Protein AF-A0AAD8Y534-F1 (afdb_monomer_lite)

Radius of gyration: 19.28 Å; chains: 1; bounding box: 44×44×59 Å

Secondary structure (DSSP, 8-state):
------GGG--HHHHHHHHHHHHHHH--SEEEEEPPPP-TT--SHHHHHHHHHHHHHHHHHHHHGGGS--SS--EEEEE-HHHHHHHHHHHHHHHHT------SS--TTHHHHTGGGTSS-B---S-SSPPBHHHHB--TTGGGS-TT--PBPSSSSSSS---HHHHHHHHHHHHHHHHHHHHT-----S--HHHHHHHHHHHHHHHHHHHSSSSPPPGGGS-TT---------

Structure (mmCIF, N/CA/C/O backbone):
data_AF-A0AAD8Y534-F1
#
_entry.id   AF-A0AAD8Y534-F1
#
loop_
_atom_site.group_PDB
_atom_site.id
_atom_site.type_symbol
_atom_site.label_atom_id
_atom_site.label_alt_id
_atom_site.label_comp_id
_atom_site.label_asym_id
_atom_site.label_entity_id
_atom_site.label_seq_id
_atom_site.pdbx_PDB_ins_code
_atom_site.Cartn_x
_atom_site.Cartn_y
_atom_site.Cartn_z
_atom_site.occupancy
_atom_site.B_iso_or_equiv
_atom_site.auth_seq_id
_atom_site.auth_comp_id
_atom_site.auth_asym_id
_atom_site.auth_atom_id
_atom_site.pdbx_PDB_model_num
ATOM 1 N N . MET A 1 1 ? -11.034 11.067 -18.052 1.00 27.94 1 MET A N 1
ATOM 2 C CA . MET A 1 1 ? -11.067 11.690 -16.714 1.00 27.94 1 MET A CA 1
ATOM 3 C C . MET A 1 1 ? -11.500 10.581 -15.762 1.00 27.94 1 MET A C 1
ATOM 5 O O . MET A 1 1 ? -12.684 10.305 -15.675 1.00 27.94 1 MET A O 1
ATOM 9 N N . HIS A 1 2 ? -10.547 9.818 -15.219 1.00 35.22 2 HIS A N 1
ATOM 10 C CA . HIS A 1 2 ? -10.825 8.744 -14.256 1.00 35.22 2 HIS A CA 1
ATOM 11 C C . HIS A 1 2 ? -10.453 9.257 -12.866 1.00 35.22 2 HIS A C 1
ATOM 13 O O . HIS A 1 2 ? -9.434 9.932 -12.730 1.00 35.22 2 HIS A O 1
ATOM 19 N N . GLY A 1 3 ? -11.329 9.016 -11.889 1.00 47.19 3 GLY A N 1
ATOM 20 C CA . GLY A 1 3 ? -11.317 9.645 -10.571 1.00 47.19 3 GLY A CA 1
ATOM 21 C C . GLY A 1 3 ? -10.160 9.199 -9.690 1.00 47.19 3 GLY A C 1
ATOM 22 O O . GLY A 1 3 ? -10.296 8.255 -8.925 1.00 47.19 3 GLY A O 1
ATOM 23 N N . TRP A 1 4 ? -9.049 9.920 -9.769 1.00 67.44 4 TRP A N 1
ATOM 24 C CA . TRP A 1 4 ? -7.939 9.787 -8.838 1.00 67.44 4 TRP A CA 1
ATOM 25 C C . TRP A 1 4 ? -7.630 11.174 -8.284 1.00 67.44 4 TRP A C 1
ATOM 27 O O . TRP A 1 4 ? -7.371 12.099 -9.058 1.00 67.44 4 TRP A O 1
ATOM 37 N N . MET A 1 5 ? -7.708 11.323 -6.958 1.00 76.56 5 MET A N 1
ATOM 38 C CA . MET A 1 5 ? -7.173 12.503 -6.277 1.00 76.56 5 MET A CA 1
ATOM 39 C C . MET A 1 5 ? -5.682 12.593 -6.582 1.00 76.56 5 MET A C 1
ATOM 41 O O . MET A 1 5 ? -4.974 11.581 -6.583 1.00 76.56 5 MET A O 1
ATOM 45 N N . LYS A 1 6 ? -5.195 13.798 -6.853 1.00 84.50 6 LYS A N 1
ATOM 46 C CA . LYS A 1 6 ? -3.758 14.034 -6.960 1.00 84.50 6 LYS A CA 1
ATOM 47 C C . LYS A 1 6 ? -3.126 13.833 -5.587 1.00 84.50 6 LYS A C 1
ATOM 49 O O . LYS A 1 6 ? -3.753 14.096 -4.566 1.00 84.50 6 LYS A O 1
ATOM 54 N N . SER A 1 7 ? -1.863 13.423 -5.549 1.00 82.69 7 SER A N 1
ATOM 55 C CA . SER A 1 7 ? -1.143 13.219 -4.285 1.00 82.69 7 SER A CA 1
ATOM 56 C C . SER A 1 7 ? -1.135 14.473 -3.402 1.00 82.69 7 SER A C 1
ATOM 58 O O . SER A 1 7 ? -1.285 14.371 -2.194 1.00 82.69 7 SER A O 1
ATOM 60 N N . ASN A 1 8 ? -1.061 15.667 -3.998 1.00 83.69 8 ASN A N 1
ATOM 61 C CA . ASN A 1 8 ? -1.137 16.939 -3.272 1.00 83.69 8 ASN A CA 1
ATOM 62 C C . ASN A 1 8 ? -2.548 17.315 -2.776 1.00 83.69 8 ASN A C 1
ATOM 64 O O . ASN A 1 8 ? -2.690 18.295 -2.051 1.00 83.69 8 ASN A O 1
ATOM 68 N N . GLU A 1 9 ? -3.582 16.582 -3.185 1.00 89.06 9 GLU A N 1
ATOM 69 C CA . GLU A 1 9 ? -4.959 16.735 -2.705 1.00 89.06 9 GLU A CA 1
ATOM 70 C C . GLU A 1 9 ? -5.272 15.774 -1.550 1.00 89.06 9 GLU A C 1
ATOM 72 O O . GLU A 1 9 ? -6.343 15.894 -0.956 1.00 89.06 9 GLU A O 1
ATOM 77 N N . ILE A 1 10 ? -4.371 14.835 -1.235 1.00 91.50 10 ILE A N 1
ATOM 78 C CA . ILE A 1 10 ? -4.474 13.923 -0.094 1.00 91.50 10 ILE A CA 1
ATOM 79 C C . ILE A 1 10 ? -3.673 14.542 1.052 1.00 91.50 10 ILE A C 1
ATOM 81 O O . ILE A 1 10 ? -2.447 14.477 1.074 1.00 91.50 10 ILE A O 1
ATOM 85 N N . THR A 1 11 ? -4.371 15.196 1.975 1.00 94.25 11 THR A N 1
ATOM 86 C CA . THR A 1 11 ? -3.776 15.853 3.146 1.00 94.25 11 THR A CA 1
ATOM 87 C C . THR A 1 11 ? -4.234 15.169 4.426 1.00 94.25 11 THR A C 1
ATOM 89 O O . THR A 1 11 ? -5.298 14.546 4.437 1.00 94.25 11 THR A O 1
ATOM 92 N N . HIS A 1 12 ? -3.478 15.347 5.512 1.00 95.56 12 HIS A N 1
ATOM 93 C CA . HIS A 1 12 ? -3.864 14.907 6.854 1.00 95.56 12 HIS A CA 1
ATOM 94 C C . HIS A 1 12 ? -5.326 15.258 7.191 1.00 95.56 12 HIS A C 1
ATOM 96 O O . HIS A 1 12 ? -6.119 14.376 7.510 1.00 95.56 12 HIS A O 1
ATOM 102 N N . ASP A 1 13 ? -5.716 16.526 7.024 1.00 95.69 13 ASP A N 1
ATOM 103 C CA . ASP A 1 13 ? -7.072 16.994 7.342 1.00 95.69 13 ASP A CA 1
ATOM 104 C C . ASP A 1 13 ? -8.155 16.284 6.522 1.00 95.69 13 ASP A C 1
ATOM 106 O O . ASP A 1 13 ? -9.208 15.950 7.054 1.00 95.69 13 ASP A O 1
ATOM 110 N N . ARG A 1 14 ? -7.899 16.001 5.239 1.00 95.31 14 ARG A N 1
ATOM 111 C CA . ARG A 1 14 ? -8.874 15.307 4.382 1.00 95.31 14 ARG A CA 1
ATOM 112 C C . ARG A 1 14 ? -8.962 13.815 4.687 1.00 95.31 14 ARG A C 1
ATOM 114 O O . ARG A 1 14 ? -10.020 13.223 4.501 1.00 95.31 14 ARG A O 1
ATOM 121 N N . LEU A 1 15 ? -7.872 13.202 5.151 1.00 95.81 15 LEU A N 1
ATOM 122 C CA . LEU A 1 15 ? -7.896 11.828 5.657 1.00 95.81 15 LEU A CA 1
ATOM 123 C C . LEU A 1 15 ? -8.725 11.745 6.944 1.00 95.81 15 LEU A C 1
ATOM 125 O O . LEU A 1 15 ? -9.579 10.871 7.060 1.00 95.81 15 LEU A O 1
ATOM 129 N N . VAL A 1 16 ? -8.526 12.687 7.869 1.00 95.94 16 VAL A N 1
ATOM 130 C CA . VAL A 1 16 ? -9.337 12.824 9.087 1.00 95.94 16 VAL A CA 1
ATOM 131 C C . VAL A 1 16 ? -10.813 13.034 8.746 1.00 95.94 16 VAL A C 1
ATOM 133 O O . VAL A 1 16 ? -11.660 12.297 9.245 1.00 95.94 16 VAL A O 1
ATOM 136 N N . GLU A 1 17 ? -11.114 13.982 7.856 1.00 95.06 17 GLU A N 1
ATOM 137 C CA . GLU A 1 17 ? -12.475 14.260 7.385 1.00 95.06 17 GLU A CA 1
ATOM 138 C C . GLU A 1 17 ? -13.121 12.999 6.791 1.00 95.06 17 GLU A C 1
ATOM 140 O O . GLU A 1 17 ? -14.267 12.683 7.099 1.00 95.06 17 GLU A O 1
ATOM 145 N N . ALA A 1 18 ? -12.387 12.219 5.990 1.00 95.00 18 ALA A N 1
ATOM 146 C CA . ALA A 1 18 ? -12.898 10.975 5.416 1.00 95.00 18 ALA A CA 1
ATOM 147 C C . ALA A 1 18 ? -13.236 9.912 6.481 1.00 95.00 18 ALA A C 1
ATOM 149 O O . ALA A 1 18 ? -14.226 9.184 6.335 1.00 95.00 18 ALA A O 1
ATOM 150 N N . VAL A 1 19 ? -12.447 9.820 7.557 1.00 96.00 19 VAL A N 1
ATOM 151 C CA . VAL A 1 19 ? -12.743 8.938 8.699 1.00 96.00 19 VAL A CA 1
ATOM 152 C C . VAL A 1 19 ? -14.021 9.395 9.407 1.00 96.00 19 VAL A C 1
ATOM 154 O O . VAL A 1 19 ? -14.905 8.577 9.655 1.00 96.00 19 VAL A O 1
ATOM 157 N N . GLU A 1 20 ? -14.161 10.692 9.685 1.00 95.25 20 GLU A N 1
ATOM 158 C CA . GLU A 1 20 ? -15.342 11.254 10.358 1.00 95.25 20 GLU A CA 1
ATOM 159 C C . GLU A 1 20 ? -16.610 11.068 9.509 1.00 95.25 20 GLU A C 1
ATOM 161 O O . GLU A 1 20 ? -17.608 10.523 9.990 1.00 95.25 20 GLU A O 1
ATOM 166 N N . LEU A 1 21 ? -16.538 11.382 8.212 1.00 95.44 21 LEU A N 1
ATOM 167 C CA . LEU A 1 21 ? -17.630 11.179 7.256 1.00 95.44 21 LEU A CA 1
ATOM 168 C C . LEU A 1 21 ? -18.059 9.712 7.143 1.00 95.44 21 LEU A C 1
ATOM 170 O O . LEU A 1 21 ? -19.235 9.433 6.911 1.00 95.44 21 LEU A O 1
ATOM 174 N N . SER A 1 22 ? -17.140 8.758 7.321 1.00 95.62 22 SER A N 1
ATOM 175 C CA . SER A 1 22 ? -17.486 7.330 7.319 1.00 95.62 22 SER A CA 1
ATOM 176 C C . SER A 1 22 ? -18.459 6.987 8.451 1.00 95.62 22 SER A C 1
ATOM 178 O O . SER A 1 22 ? -19.378 6.188 8.260 1.00 95.62 22 SER A O 1
ATOM 180 N N . HIS A 1 23 ? -18.316 7.622 9.616 1.00 95.56 23 HIS A N 1
ATOM 181 C CA . HIS A 1 23 ? -19.295 7.495 10.689 1.00 95.56 23 HIS A CA 1
ATOM 182 C C . HIS A 1 23 ? -20.596 8.230 10.362 1.00 95.56 23 HIS A C 1
ATOM 184 O O . HIS A 1 23 ? -21.668 7.644 10.473 1.00 95.56 23 HIS A O 1
ATOM 190 N N . GLU A 1 24 ? -20.518 9.487 9.925 1.00 95.31 24 GLU A N 1
ATOM 191 C CA . GLU A 1 24 ? -21.711 10.303 9.662 1.00 95.31 24 GLU A CA 1
ATOM 192 C C . GLU A 1 24 ? -22.629 9.695 8.595 1.00 95.31 24 GLU A C 1
ATOM 194 O O . GLU A 1 24 ? -23.853 9.738 8.722 1.00 95.31 24 GLU A O 1
ATOM 199 N N . LEU A 1 25 ? -22.043 9.114 7.546 1.00 96.38 25 LEU A N 1
ATOM 200 C CA . LEU A 1 25 ? -22.787 8.583 6.407 1.00 96.38 25 LEU A CA 1
ATOM 201 C C . LEU A 1 25 ? -23.181 7.115 6.576 1.00 96.38 25 LEU A C 1
ATOM 203 O O . LEU A 1 25 ? -24.247 6.717 6.105 1.00 96.38 25 LEU A O 1
ATOM 207 N N . LEU A 1 26 ? -22.321 6.299 7.195 1.00 96.44 26 LEU A N 1
ATOM 208 C CA . LEU A 1 26 ? -22.484 4.839 7.235 1.00 96.44 26 LEU A CA 1
ATOM 209 C C . LEU A 1 26 ? -22.655 4.282 8.653 1.00 96.44 26 LEU A C 1
ATOM 211 O O . LEU A 1 26 ? -22.891 3.086 8.808 1.00 96.44 26 LEU A O 1
ATOM 215 N N . GLY A 1 27 ? -22.520 5.114 9.687 1.00 95.25 27 GLY A N 1
ATOM 216 C CA . GLY A 1 27 ? -22.504 4.672 11.080 1.00 95.25 27 GLY A CA 1
ATOM 217 C C . GLY A 1 27 ? -21.267 3.845 11.437 1.00 95.25 27 GLY A C 1
ATOM 218 O O . GLY A 1 27 ? -21.306 3.084 12.400 1.00 95.25 27 GLY A O 1
ATOM 219 N N . ALA A 1 28 ? -20.180 3.944 10.661 1.00 95.19 28 ALA A N 1
ATOM 220 C CA . ALA A 1 28 ? -18.965 3.179 10.916 1.00 95.19 28 ALA A CA 1
ATOM 221 C C . ALA A 1 28 ? -18.371 3.535 12.290 1.00 95.19 28 ALA A C 1
ATOM 223 O O . ALA A 1 28 ? -18.119 4.699 12.593 1.00 95.19 28 ALA A O 1
ATOM 224 N N . GLU A 1 29 ? -18.129 2.526 13.127 1.00 94.69 29 GLU A N 1
ATOM 225 C CA . GLU A 1 29 ? -17.428 2.692 14.410 1.00 94.69 29 GLU A CA 1
ATOM 226 C C . GLU A 1 29 ? -15.956 2.263 14.330 1.00 94.69 29 GLU A C 1
ATOM 228 O O . GLU A 1 29 ? -15.166 2.564 15.220 1.00 94.69 29 GLU A O 1
ATOM 233 N N . THR A 1 30 ? -15.577 1.540 13.278 1.00 95.50 30 THR A N 1
ATOM 234 C CA . THR A 1 30 ? -14.207 1.096 13.011 1.00 95.50 30 THR A CA 1
ATOM 235 C C . THR A 1 30 ? -13.881 1.375 11.556 1.00 95.50 30 THR A C 1
ATOM 237 O O . THR A 1 30 ? -14.659 1.023 10.669 1.00 95.50 30 THR A O 1
ATOM 240 N N . VAL A 1 31 ? -12.741 2.014 11.318 1.00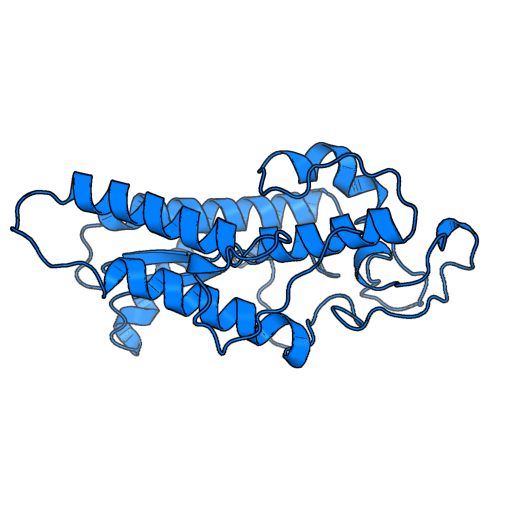 97.06 31 VAL A N 1
ATOM 241 C CA . VAL A 1 31 ? -12.253 2.355 9.981 1.00 97.06 31 VAL A CA 1
ATOM 242 C C . VAL A 1 31 ? -10.867 1.754 9.798 1.00 97.06 31 VAL A C 1
ATOM 244 O O . VAL A 1 31 ? -10.016 1.858 10.676 1.00 97.06 31 VAL A O 1
ATOM 247 N N . VAL A 1 32 ? -10.636 1.125 8.648 1.00 97.62 32 VAL A N 1
ATOM 248 C CA . VAL A 1 32 ? -9.312 0.642 8.247 1.00 97.62 32 VAL A CA 1
ATOM 249 C C . VAL A 1 32 ? -8.800 1.555 7.141 1.00 97.62 32 VAL A C 1
ATOM 251 O O . VAL A 1 32 ? -9.397 1.630 6.068 1.00 97.62 32 VAL A O 1
ATOM 254 N N . LEU A 1 33 ? -7.708 2.262 7.408 1.00 97.12 33 LEU A N 1
ATOM 255 C CA . LEU A 1 33 ? -6.993 3.056 6.419 1.00 97.12 33 LEU A CA 1
ATOM 256 C C . LEU A 1 33 ? -5.925 2.192 5.753 1.00 97.12 33 LEU A C 1
ATOM 258 O O . LEU A 1 33 ? -5.181 1.470 6.411 1.00 97.12 33 LEU A O 1
ATOM 262 N N . MET A 1 34 ? -5.841 2.269 4.431 1.00 95.06 34 MET A N 1
ATOM 263 C CA . MET A 1 34 ? -4.900 1.485 3.639 1.00 95.06 34 MET A CA 1
ATOM 264 C C . MET A 1 34 ? -3.759 2.375 3.153 1.00 95.06 34 MET A C 1
ATOM 266 O O . MET A 1 34 ? -4.015 3.420 2.551 1.00 95.06 34 MET A O 1
ATOM 270 N N . THR A 1 35 ? -2.509 1.959 3.374 1.00 93.94 35 THR A N 1
ATOM 271 C CA . THR A 1 35 ? -1.349 2.705 2.867 1.00 93.94 35 THR A CA 1
ATOM 272 C C . THR A 1 35 ? -1.251 2.629 1.341 1.00 93.94 35 THR A C 1
ATOM 274 O O . THR A 1 35 ? -1.660 1.657 0.700 1.00 93.94 35 THR A O 1
ATOM 277 N N . ILE A 1 36 ? -0.721 3.690 0.738 1.00 90.94 36 ILE A N 1
ATOM 278 C CA . ILE A 1 36 ? -0.588 3.855 -0.708 1.00 90.94 36 ILE A CA 1
ATOM 279 C C . ILE A 1 36 ? 0.691 3.147 -1.185 1.00 90.94 36 ILE A C 1
ATOM 281 O O . ILE A 1 36 ? 1.774 3.433 -0.663 1.00 90.94 36 ILE A O 1
ATOM 285 N N . PRO A 1 37 ? 0.606 2.249 -2.184 1.00 87.69 37 PRO A N 1
ATOM 286 C CA . PRO A 1 37 ? 1.770 1.578 -2.749 1.00 87.69 37 PRO A CA 1
ATOM 287 C C . PRO A 1 37 ? 2.495 2.420 -3.796 1.00 87.69 37 PRO A C 1
ATOM 289 O O . PRO A 1 37 ? 1.952 3.379 -4.354 1.00 87.69 37 PRO A O 1
ATOM 292 N N . PHE A 1 38 ? 3.708 1.989 -4.145 1.00 88.06 38 PHE A N 1
ATOM 293 C CA . PHE A 1 38 ? 4.362 2.463 -5.356 1.00 88.06 38 PHE A CA 1
ATOM 294 C C . PHE A 1 38 ? 3.529 2.117 -6.601 1.00 88.06 38 PHE A C 1
ATOM 296 O O . PHE A 1 38 ? 2.956 1.033 -6.718 1.00 88.06 38 PHE A O 1
ATOM 303 N N . SER A 1 39 ? 3.481 3.038 -7.563 1.00 89.25 39 SER A N 1
ATOM 304 C CA . SER A 1 39 ? 2.772 2.846 -8.831 1.00 89.25 39 SER A CA 1
ATOM 305 C C . SER A 1 39 ? 3.460 3.585 -9.979 1.00 89.25 39 SER A C 1
ATOM 307 O O . SER A 1 39 ? 4.442 4.311 -9.801 1.00 89.25 39 SER A O 1
ATOM 309 N N . ASN A 1 40 ? 2.904 3.459 -11.183 1.00 88.56 40 ASN A N 1
ATOM 310 C CA . ASN A 1 40 ? 3.355 4.214 -12.357 1.00 88.56 40 ASN A CA 1
ATOM 311 C C . ASN A 1 40 ? 3.242 5.737 -12.217 1.00 88.56 40 ASN A C 1
ATOM 313 O O . ASN A 1 40 ? 3.832 6.451 -13.025 1.00 88.56 40 ASN A O 1
ATOM 317 N N . ASN A 1 41 ? 2.490 6.227 -11.230 1.00 86.75 41 ASN A N 1
ATOM 318 C CA . ASN A 1 41 ? 2.328 7.657 -10.983 1.00 86.75 41 ASN A CA 1
ATOM 319 C C . ASN A 1 41 ? 3.487 8.250 -10.162 1.00 86.75 41 ASN A C 1
ATOM 321 O O . ASN A 1 41 ? 3.585 9.467 -10.069 1.00 86.75 41 ASN A O 1
ATOM 325 N N . VAL A 1 42 ? 4.355 7.411 -9.582 1.00 88.56 42 VAL A N 1
ATOM 326 C CA . VAL A 1 42 ? 5.516 7.829 -8.781 1.00 88.56 42 VAL A CA 1
ATOM 327 C C . VAL A 1 42 ? 6.747 7.915 -9.683 1.00 88.56 42 VAL A C 1
ATOM 329 O O . VAL A 1 42 ? 7.487 6.947 -9.835 1.00 88.56 42 VAL A O 1
ATOM 332 N N . LEU A 1 43 ? 6.947 9.033 -10.374 1.00 88.06 43 LEU A N 1
ATOM 333 C CA . LEU A 1 43 ? 7.958 9.143 -11.429 1.00 88.06 43 LEU A CA 1
ATOM 334 C C . LEU A 1 43 ? 9.352 9.462 -10.893 1.00 88.06 43 LEU A C 1
ATOM 336 O O . LEU A 1 43 ? 10.337 9.082 -11.530 1.00 88.06 43 LEU A O 1
ATOM 340 N N . THR A 1 44 ? 9.430 10.137 -9.749 1.00 87.88 44 THR A N 1
ATOM 341 C CA . THR A 1 44 ? 10.692 10.556 -9.135 1.00 87.88 44 THR A CA 1
ATOM 342 C C . THR A 1 44 ? 10.761 10.213 -7.648 1.00 87.88 44 THR A C 1
ATOM 344 O O . THR A 1 44 ? 9.778 9.798 -7.031 1.00 87.88 44 THR A O 1
ATOM 347 N N . VAL A 1 45 ? 11.943 10.415 -7.058 1.00 86.12 45 VAL A N 1
ATOM 348 C CA . VAL A 1 45 ? 12.154 10.295 -5.608 1.00 86.12 45 VAL A CA 1
ATOM 349 C C . VAL A 1 45 ? 11.273 11.287 -4.848 1.00 86.12 45 VAL A C 1
ATOM 351 O O . VAL A 1 45 ? 10.725 10.954 -3.803 1.00 86.12 45 VAL A O 1
ATOM 354 N N . GLU A 1 46 ? 11.069 12.487 -5.387 1.00 87.88 46 GLU A N 1
ATOM 355 C CA . GLU A 1 46 ? 10.192 13.496 -4.794 1.00 87.88 46 GLU A CA 1
ATOM 356 C C . GLU A 1 46 ? 8.732 13.035 -4.756 1.00 87.88 46 GLU A C 1
ATOM 358 O O . GLU A 1 46 ? 8.065 13.242 -3.741 1.00 87.88 46 GLU A O 1
ATOM 363 N N . ASP A 1 47 ? 8.249 12.367 -5.810 1.00 88.38 47 ASP A N 1
ATOM 364 C CA . ASP A 1 47 ? 6.908 11.773 -5.812 1.00 88.38 47 ASP A CA 1
ATOM 365 C C . ASP A 1 47 ? 6.783 10.699 -4.724 1.00 88.38 47 ASP A C 1
ATOM 367 O O . ASP A 1 47 ? 5.778 10.643 -4.012 1.00 88.38 47 ASP A O 1
ATOM 371 N N . MET A 1 48 ? 7.822 9.874 -4.552 1.00 86.81 48 MET A N 1
ATOM 372 C CA . MET A 1 48 ? 7.844 8.837 -3.519 1.00 86.81 48 MET A CA 1
ATOM 373 C C . MET A 1 48 ? 7.869 9.442 -2.115 1.00 86.81 48 MET A C 1
ATOM 375 O O . MET A 1 48 ? 7.146 8.981 -1.237 1.00 86.81 48 MET A O 1
ATOM 379 N N . ASN A 1 49 ? 8.599 10.539 -1.914 1.00 87.69 49 ASN A N 1
ATOM 380 C CA . ASN A 1 49 ? 8.569 11.290 -0.659 1.00 87.69 49 ASN A CA 1
ATOM 381 C C . ASN A 1 49 ? 7.163 11.824 -0.348 1.00 87.69 49 ASN A C 1
ATOM 383 O O . ASN A 1 49 ? 6.774 11.897 0.816 1.00 87.69 49 ASN A O 1
ATOM 387 N N . VAL A 1 50 ? 6.372 12.188 -1.366 1.00 90.62 50 VAL A N 1
ATOM 388 C CA . VAL A 1 50 ? 4.964 12.561 -1.156 1.00 90.62 50 VAL A CA 1
ATOM 389 C C . VAL A 1 50 ? 4.151 11.360 -0.677 1.00 90.62 50 VAL A C 1
ATOM 391 O O . VAL A 1 50 ? 3.436 11.488 0.313 1.00 90.62 50 VAL A O 1
ATOM 394 N N . VAL A 1 51 ? 4.292 10.200 -1.323 1.00 90.00 51 VAL A N 1
ATOM 395 C CA . VAL A 1 51 ? 3.609 8.959 -0.916 1.00 90.00 51 VAL A CA 1
ATOM 396 C C . VAL A 1 51 ? 3.992 8.551 0.509 1.00 90.00 51 VAL A C 1
ATOM 398 O O . VAL A 1 51 ? 3.114 8.250 1.313 1.00 90.00 51 VAL A O 1
ATOM 401 N N . ASN A 1 52 ? 5.279 8.614 0.854 1.00 88.94 52 ASN A N 1
ATOM 402 C CA . ASN A 1 52 ? 5.773 8.290 2.191 1.00 88.94 52 ASN A CA 1
ATOM 403 C C . ASN A 1 52 ? 5.178 9.209 3.262 1.00 88.94 52 ASN A C 1
ATOM 405 O O . ASN A 1 52 ? 4.777 8.722 4.315 1.00 88.94 52 ASN A O 1
ATOM 409 N N . ARG A 1 53 ? 5.050 10.513 2.982 1.00 92.19 53 ARG A N 1
ATOM 410 C CA . ARG A 1 53 ? 4.376 11.450 3.897 1.00 92.19 53 ARG A CA 1
ATOM 411 C C . ARG A 1 53 ? 2.899 11.122 4.083 1.00 92.19 53 ARG A C 1
ATOM 413 O O . ARG A 1 53 ? 2.441 11.116 5.213 1.00 92.19 53 ARG A O 1
ATOM 420 N N . ILE A 1 54 ? 2.177 10.794 3.010 1.00 94.25 54 ILE A N 1
ATOM 421 C CA . ILE A 1 54 ? 0.764 10.391 3.118 1.00 94.25 54 ILE A CA 1
ATOM 422 C C . ILE A 1 54 ? 0.630 9.113 3.960 1.00 94.25 54 ILE A C 1
ATOM 424 O O . ILE A 1 54 ? -0.256 9.012 4.802 1.00 94.25 54 ILE A O 1
ATOM 428 N N . ASN A 1 55 ? 1.518 8.137 3.763 1.00 94.06 55 ASN A N 1
ATOM 429 C CA . ASN A 1 55 ? 1.517 6.907 4.555 1.00 94.06 55 ASN A CA 1
ATOM 430 C C . ASN A 1 55 ? 1.873 7.158 6.027 1.00 94.06 55 ASN A C 1
ATOM 432 O O . ASN A 1 55 ? 1.303 6.506 6.898 1.00 94.06 55 ASN A O 1
ATOM 436 N N . ALA A 1 56 ? 2.770 8.107 6.312 1.00 93.94 56 ALA A N 1
ATOM 437 C CA . ALA A 1 56 ? 3.040 8.559 7.674 1.00 93.94 56 ALA A CA 1
ATOM 438 C C . ALA A 1 56 ? 1.800 9.220 8.295 1.00 93.94 56 ALA A C 1
ATOM 440 O O . ALA A 1 56 ? 1.394 8.811 9.375 1.00 93.94 56 ALA A O 1
ATOM 441 N N . ASP A 1 57 ? 1.122 10.120 7.574 1.00 96.31 57 ASP A N 1
ATOM 442 C CA . ASP A 1 57 ? -0.131 10.734 8.036 1.00 96.31 57 ASP A CA 1
ATOM 443 C C . ASP A 1 57 ? -1.199 9.676 8.359 1.00 96.31 57 ASP A C 1
ATOM 445 O O . ASP A 1 57 ? -1.870 9.769 9.382 1.00 96.31 57 ASP A O 1
ATOM 449 N N . ILE A 1 58 ? -1.345 8.638 7.526 1.00 96.88 58 ILE A N 1
ATOM 450 C CA . ILE A 1 58 ? -2.268 7.518 7.783 1.00 96.88 58 ILE A CA 1
ATOM 451 C C . ILE A 1 58 ? -1.949 6.827 9.118 1.00 96.88 58 ILE A C 1
ATOM 453 O O . ILE A 1 58 ? -2.861 6.560 9.906 1.00 96.88 58 ILE A O 1
ATOM 457 N N . ARG A 1 59 ? -0.667 6.545 9.379 1.00 96.06 59 ARG A N 1
ATOM 458 C CA . ARG A 1 59 ? -0.217 5.905 10.626 1.00 96.06 59 ARG A CA 1
ATOM 459 C C . ARG A 1 59 ? -0.423 6.816 11.827 1.00 96.06 59 ARG A C 1
ATOM 461 O O . ARG A 1 59 ? -0.960 6.359 12.833 1.00 96.06 59 ARG A O 1
ATOM 468 N N . ASP A 1 60 ? -0.072 8.089 11.700 1.00 96.12 60 ASP A N 1
ATOM 469 C CA . ASP A 1 60 ? -0.220 9.089 12.755 1.00 96.12 60 ASP A CA 1
ATOM 470 C C . ASP A 1 60 ? -1.695 9.282 13.131 1.00 96.12 60 ASP A C 1
ATOM 472 O O . ASP A 1 60 ? -2.036 9.317 14.315 1.00 96.12 60 ASP A O 1
ATOM 476 N N . ILE A 1 61 ? -2.593 9.333 12.139 1.00 96.06 61 ILE A N 1
ATOM 477 C CA . ILE A 1 61 ? -4.045 9.399 12.360 1.00 96.06 61 ILE A CA 1
ATOM 478 C C . ILE A 1 61 ? -4.517 8.177 13.144 1.00 96.06 61 ILE A C 1
ATOM 480 O O . ILE A 1 61 ? -5.236 8.336 14.128 1.00 96.06 61 ILE A O 1
ATOM 484 N N . ALA A 1 62 ? -4.117 6.970 12.736 1.00 95.19 62 ALA A N 1
ATOM 485 C CA . ALA A 1 62 ? -4.521 5.746 13.417 1.00 95.19 62 ALA A CA 1
ATOM 486 C C . ALA A 1 62 ? -4.010 5.701 14.865 1.00 95.19 62 ALA A C 1
ATOM 488 O O . ALA A 1 62 ? -4.793 5.461 15.786 1.00 95.19 62 ALA A O 1
ATOM 489 N N . GLN A 1 63 ? -2.722 5.986 15.079 1.00 92.62 63 GLN A N 1
ATOM 490 C CA . GLN A 1 63 ? -2.098 6.004 16.404 1.00 92.62 63 GLN A CA 1
ATOM 491 C C . GLN A 1 63 ? -2.748 7.046 17.320 1.00 92.62 63 GLN A C 1
ATOM 493 O O . GLN A 1 63 ? -3.094 6.736 18.453 1.00 92.62 63 GLN A O 1
ATOM 498 N N . GLY A 1 64 ? -2.981 8.262 16.828 1.00 92.44 64 GLY A N 1
ATOM 499 C CA . GLY A 1 64 ? -3.542 9.353 17.624 1.00 92.44 64 GLY A CA 1
ATOM 500 C C . GLY A 1 64 ? -5.064 9.332 17.781 1.00 92.44 64 GLY A C 1
ATOM 501 O O . GLY A 1 64 ? -5.594 10.148 18.537 1.00 92.44 64 GLY A O 1
ATOM 502 N N . TRP A 1 65 ? -5.792 8.449 17.082 1.00 93.12 65 TRP A N 1
ATOM 503 C CA . TRP A 1 65 ? -7.256 8.548 16.996 1.00 93.12 65 TRP A CA 1
ATOM 504 C C . TRP A 1 65 ? -7.954 8.462 18.356 1.00 93.12 65 TRP A C 1
ATOM 506 O O . TRP A 1 65 ? -8.882 9.220 18.625 1.00 93.12 65 TRP A O 1
ATOM 516 N N .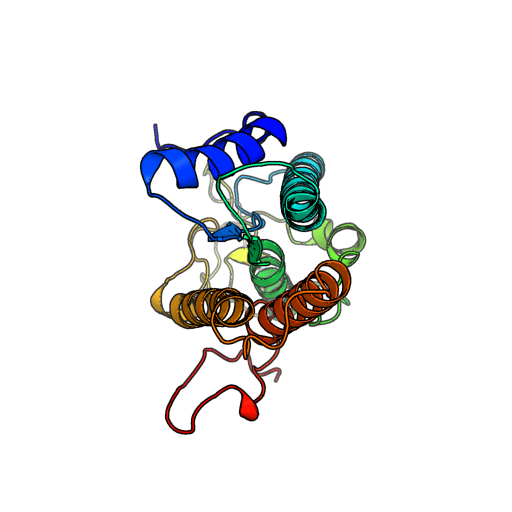 HIS A 1 66 ? -7.475 7.583 19.237 1.00 88.31 66 HIS A N 1
ATOM 517 C CA . HIS A 1 66 ? -8.046 7.355 20.568 1.00 88.31 66 HIS A CA 1
ATOM 518 C C . HIS A 1 66 ? -7.966 8.592 21.488 1.00 88.31 66 HIS A C 1
ATOM 520 O O . HIS A 1 66 ? -8.739 8.703 22.437 1.00 88.31 66 HIS A O 1
ATOM 526 N N . LEU A 1 67 ? -7.053 9.533 21.210 1.00 87.69 67 LEU A N 1
ATOM 527 C CA . LEU A 1 67 ? -6.916 10.790 21.956 1.00 87.69 67 LEU A CA 1
ATOM 528 C C . LEU A 1 67 ? -7.979 11.820 21.564 1.00 87.69 67 LEU A C 1
ATOM 530 O O . LEU A 1 67 ? -8.144 12.837 22.244 1.00 87.69 67 LEU A O 1
ATOM 534 N N . ARG A 1 68 ? -8.686 11.601 20.451 1.00 86.19 68 ARG A N 1
ATOM 535 C CA . ARG A 1 68 ? -9.713 12.521 19.967 1.00 86.19 68 ARG A CA 1
ATOM 536 C C . ARG A 1 68 ? -10.993 12.309 20.764 1.00 86.19 68 ARG A C 1
ATOM 538 O O . ARG A 1 68 ? -11.540 11.213 20.822 1.00 86.19 68 ARG A O 1
ATOM 545 N N . ASN A 1 69 ? -11.535 13.392 21.312 1.00 74.81 69 ASN A N 1
ATOM 546 C CA . ASN A 1 69 ? -12.844 13.383 21.961 1.00 74.81 69 ASN A CA 1
ATOM 547 C C . ASN A 1 69 ? -13.968 13.448 20.907 1.00 74.81 69 ASN A C 1
ATOM 549 O O . ASN A 1 69 ? -14.654 14.463 20.788 1.00 74.81 69 ASN A O 1
ATOM 553 N N . SER A 1 70 ? -14.094 12.402 20.085 1.00 73.12 70 SER A N 1
ATOM 554 C CA . SER A 1 70 ? -15.122 12.300 19.043 1.00 73.12 70 SER A CA 1
ATOM 555 C C . SER A 1 70 ? -16.185 11.266 19.421 1.00 73.12 70 SER A C 1
ATOM 557 O O . SER A 1 70 ? -15.866 10.192 19.924 1.00 73.12 70 SER A O 1
ATOM 559 N N . THR A 1 71 ? -17.462 11.575 19.183 1.00 69.19 71 THR A N 1
ATOM 560 C CA . THR A 1 71 ? -18.597 10.672 19.468 1.00 69.19 71 THR A CA 1
ATOM 561 C C . THR A 1 71 ? -18.854 9.649 18.353 1.00 69.19 71 THR A C 1
ATOM 563 O O . THR A 1 71 ? -19.915 9.031 18.340 1.00 69.19 71 THR A O 1
ATOM 566 N N . GLY A 1 72 ? -17.922 9.508 17.403 1.00 88.06 72 GLY A N 1
ATOM 567 C CA . GLY A 1 72 ? -18.095 8.751 16.163 1.00 88.06 72 GLY A CA 1
ATOM 568 C C . GLY A 1 72 ? -17.233 7.493 16.081 1.00 88.06 72 GLY A C 1
ATOM 569 O O . GLY A 1 72 ? -17.395 6.561 16.869 1.00 88.06 72 GLY A O 1
ATOM 570 N N . VAL A 1 73 ? -16.326 7.454 15.099 1.00 94.25 73 VAL A N 1
ATOM 571 C CA . VAL A 1 73 ? -15.373 6.348 14.911 1.00 94.25 73 VAL A CA 1
ATOM 572 C C . VAL A 1 73 ? -14.584 6.108 16.200 1.00 94.25 73 VAL A C 1
ATOM 574 O O . VAL A 1 73 ? -13.921 7.012 16.703 1.00 94.25 73 VAL A O 1
ATOM 577 N N . LYS A 1 74 ? -14.627 4.874 16.708 1.00 91.88 74 LYS A N 1
ATOM 578 C CA . LYS A 1 74 ? -13.935 4.446 17.931 1.00 91.88 74 LYS A CA 1
ATOM 579 C C . LYS A 1 74 ? -12.520 3.963 17.641 1.00 91.88 74 LYS A C 1
ATOM 581 O O . LYS A 1 74 ? -11.607 4.234 18.413 1.00 91.88 74 LYS A O 1
ATOM 586 N N . TYR A 1 75 ? -12.342 3.261 16.523 1.00 93.88 75 TYR A N 1
ATOM 587 C CA . TYR A 1 75 ? -11.072 2.640 16.161 1.00 93.88 75 TYR A CA 1
ATOM 588 C C . TYR A 1 75 ? -10.682 2.994 14.732 1.00 93.88 75 TYR A C 1
ATOM 590 O O . TYR A 1 75 ? -11.477 2.840 13.804 1.00 93.88 75 TYR A O 1
ATOM 598 N N . VAL A 1 76 ? -9.432 3.416 14.563 1.00 96.44 76 VAL A N 1
ATOM 599 C CA . VAL A 1 76 ? -8.794 3.550 13.254 1.00 96.44 76 VAL A CA 1
ATOM 600 C C . VAL A 1 76 ? -7.594 2.617 13.218 1.00 96.44 76 VAL A C 1
ATOM 602 O O . VAL A 1 76 ? -6.711 2.691 14.080 1.00 96.44 76 VAL A O 1
ATOM 605 N N . LEU A 1 77 ? -7.599 1.720 12.239 1.00 97.38 77 LEU A N 1
ATOM 606 C CA . LEU A 1 77 ? -6.554 0.730 12.014 1.00 97.38 77 LEU A CA 1
ATOM 607 C C . LEU A 1 77 ? -5.836 0.989 10.692 1.00 97.38 77 LEU A C 1
ATOM 609 O O . LEU A 1 77 ? -6.400 1.616 9.795 1.00 97.38 77 LEU A O 1
ATOM 613 N N . VAL A 1 78 ? -4.620 0.467 10.558 1.00 97.31 78 VAL A N 1
ATOM 614 C CA . VAL A 1 78 ? -3.815 0.564 9.337 1.00 97.31 78 VAL A CA 1
ATOM 615 C C . VAL A 1 78 ? -3.634 -0.805 8.698 1.00 97.31 78 VAL A C 1
ATOM 617 O O . VAL A 1 78 ? -3.193 -1.762 9.333 1.00 97.31 78 VAL A O 1
ATOM 620 N N . GLN A 1 79 ? -3.923 -0.875 7.403 1.00 96.06 79 GLN A N 1
ATOM 621 C CA . GLN A 1 79 ? -3.527 -1.973 6.535 1.00 96.06 79 GLN A CA 1
ATOM 622 C C . GLN A 1 79 ? -2.303 -1.555 5.709 1.00 96.06 79 GLN A C 1
ATOM 624 O O . GLN A 1 79 ? -2.394 -0.673 4.849 1.00 96.06 79 GLN A O 1
ATOM 629 N N . GLU A 1 80 ? -1.166 -2.215 5.935 1.00 93.44 80 GLU A N 1
ATOM 630 C CA . GLU A 1 80 ? 0.148 -1.915 5.339 1.00 93.44 80 GLU A CA 1
ATOM 631 C C . GLU A 1 80 ? 0.299 -2.427 3.896 1.00 93.44 80 GLU A C 1
ATOM 633 O O . GLU A 1 80 ? 1.284 -3.048 3.492 1.00 93.44 80 GLU A O 1
ATOM 638 N N . TYR A 1 81 ? -0.705 -2.139 3.077 1.00 91.25 81 TYR A N 1
ATOM 639 C CA . TYR A 1 81 ? -0.773 -2.547 1.681 1.00 91.25 81 TYR A CA 1
ATOM 640 C C . TYR A 1 81 ? 0.371 -1.983 0.828 1.00 91.25 81 TYR A C 1
ATOM 642 O O . TYR A 1 81 ? 0.894 -2.669 -0.054 1.00 91.25 81 TYR A O 1
ATOM 650 N N . GLY A 1 82 ? 0.795 -0.749 1.113 1.00 88.88 82 GLY A N 1
ATOM 651 C CA . GLY A 1 82 ? 1.929 -0.121 0.449 1.00 88.88 82 GLY A CA 1
ATOM 652 C C . GLY A 1 82 ? 3.225 -0.904 0.646 1.00 88.88 82 GLY A C 1
ATOM 653 O O . GLY A 1 82 ? 3.915 -1.210 -0.327 1.00 88.88 82 GLY A O 1
ATOM 654 N N . ALA A 1 83 ? 3.521 -1.288 1.890 1.00 84.62 83 ALA A N 1
ATOM 655 C CA . ALA A 1 83 ? 4.704 -2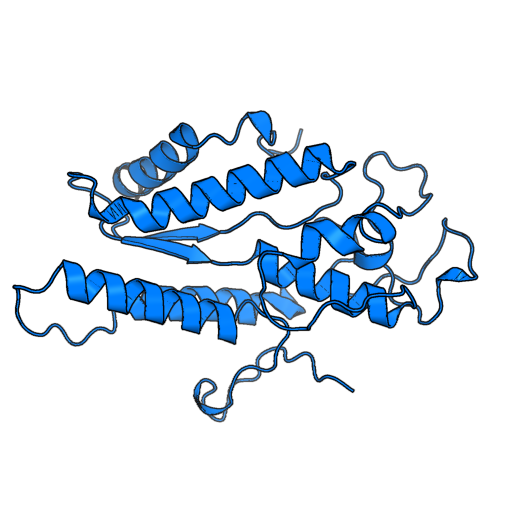.076 2.222 1.00 84.62 83 ALA A CA 1
ATOM 656 C C . ALA A 1 83 ? 4.670 -3.456 1.549 1.00 84.62 83 ALA A C 1
ATOM 658 O O . ALA A 1 83 ? 5.652 -3.863 0.921 1.00 84.62 83 ALA A O 1
ATOM 659 N N . TYR A 1 84 ? 3.515 -4.130 1.594 1.00 86.81 84 TYR A N 1
ATOM 660 C CA . TYR A 1 84 ? 3.329 -5.439 0.972 1.00 86.81 84 TYR A CA 1
ATOM 661 C C . TYR A 1 84 ? 3.683 -5.440 -0.519 1.00 86.81 84 TYR A C 1
ATOM 663 O O . TYR A 1 84 ? 4.483 -6.253 -0.990 1.00 86.81 84 TYR A O 1
ATOM 671 N N . LEU A 1 85 ? 3.102 -4.507 -1.275 1.00 87.31 85 LEU A N 1
ATOM 672 C CA . LEU A 1 85 ? 3.321 -4.431 -2.716 1.00 87.31 85 LEU A CA 1
ATOM 673 C C . LEU A 1 85 ? 4.741 -4.077 -3.077 1.00 87.31 85 LEU A C 1
ATOM 675 O O . LEU A 1 85 ? 5.308 -4.614 -4.028 1.00 87.31 85 LEU A O 1
ATOM 679 N N . ASN A 1 86 ? 5.324 -3.188 -2.298 1.00 84.75 86 ASN A N 1
ATOM 680 C CA . ASN A 1 86 ? 6.695 -2.821 -2.501 1.00 84.75 86 ASN A CA 1
ATOM 681 C C . ASN A 1 86 ? 7.626 -4.025 -2.290 1.00 84.75 86 ASN A C 1
ATOM 683 O O . ASN A 1 86 ? 8.497 -4.256 -3.120 1.00 84.75 86 ASN A O 1
ATOM 687 N N . HIS A 1 87 ? 7.399 -4.875 -1.287 1.00 83.06 87 HIS A N 1
ATOM 688 C CA . HIS A 1 87 ? 8.176 -6.111 -1.151 1.00 83.06 87 HIS A CA 1
ATOM 689 C C . HIS A 1 87 ? 8.025 -7.066 -2.338 1.00 83.06 87 HIS A C 1
ATOM 691 O O . HIS A 1 87 ? 8.995 -7.730 -2.710 1.00 83.06 87 HIS A O 1
ATOM 697 N N . ILE A 1 88 ? 6.840 -7.140 -2.956 1.00 87.12 88 ILE A N 1
ATOM 698 C CA . ILE A 1 88 ? 6.645 -7.915 -4.192 1.00 87.12 88 ILE A CA 1
ATOM 699 C C . ILE A 1 88 ? 7.528 -7.344 -5.306 1.00 87.12 88 ILE A C 1
ATOM 701 O O . ILE A 1 88 ? 8.236 -8.099 -5.973 1.00 87.12 88 ILE A O 1
ATOM 705 N N . ILE A 1 89 ? 7.535 -6.018 -5.479 1.00 88.94 89 ILE A N 1
ATOM 706 C CA . ILE A 1 89 ? 8.368 -5.341 -6.483 1.00 88.94 89 ILE A CA 1
ATOM 707 C C . ILE A 1 89 ? 9.857 -5.597 -6.212 1.00 88.94 89 ILE A C 1
ATOM 709 O O . ILE A 1 89 ? 10.593 -5.918 -7.140 1.00 88.94 89 ILE A O 1
ATOM 713 N N . TRP A 1 90 ? 10.300 -5.517 -4.957 1.00 86.06 90 TRP A N 1
ATOM 714 C CA . TRP A 1 90 ? 11.679 -5.813 -4.542 1.00 86.06 90 TRP A CA 1
ATOM 715 C C . TRP A 1 90 ? 12.076 -7.260 -4.829 1.00 86.06 90 TRP A C 1
ATOM 717 O O . TRP A 1 90 ? 13.125 -7.528 -5.418 1.00 86.06 90 TRP A O 1
ATOM 727 N N . SER A 1 91 ? 11.217 -8.200 -4.438 1.00 85.75 91 SER A N 1
ATOM 728 C CA . SER A 1 91 ? 11.436 -9.629 -4.664 1.00 85.75 91 SER A CA 1
ATOM 729 C C . SER A 1 91 ? 11.546 -9.919 -6.159 1.00 85.75 91 SER A C 1
ATOM 731 O O . SER A 1 91 ? 12.435 -10.654 -6.592 1.00 85.75 91 SER A O 1
ATOM 733 N N . ASN A 1 92 ? 10.703 -9.272 -6.967 1.00 88.69 92 ASN A N 1
ATOM 734 C CA . ASN A 1 92 ? 10.765 -9.390 -8.413 1.00 88.69 92 ASN A CA 1
ATOM 735 C C . ASN A 1 92 ? 12.000 -8.695 -9.011 1.00 88.69 92 ASN A C 1
ATOM 737 O O . ASN A 1 92 ? 12.620 -9.246 -9.915 1.00 88.69 92 ASN A O 1
ATOM 741 N N . ALA A 1 93 ? 12.420 -7.538 -8.490 1.00 89.38 93 ALA A N 1
ATOM 742 C CA . ALA A 1 93 ? 13.651 -6.864 -8.907 1.00 89.38 93 ALA A CA 1
ATOM 743 C C . ALA A 1 93 ? 14.867 -7.788 -8.740 1.00 89.38 93 ALA A C 1
ATOM 745 O O . ALA A 1 93 ? 15.652 -7.972 -9.673 1.00 89.38 93 ALA A O 1
ATOM 746 N N . LYS A 1 94 ? 14.974 -8.443 -7.579 1.00 86.69 94 LYS A N 1
ATOM 747 C CA . LYS A 1 94 ? 15.996 -9.462 -7.325 1.00 86.69 94 LYS A CA 1
ATOM 748 C C . LYS A 1 94 ? 15.879 -10.630 -8.307 1.00 86.69 94 LYS A C 1
ATOM 750 O O . LYS A 1 94 ? 16.882 -11.041 -8.885 1.00 86.69 94 LYS A O 1
ATOM 755 N N . HIS A 1 95 ? 14.663 -11.132 -8.534 1.00 86.62 95 HIS A N 1
ATOM 756 C CA . HIS A 1 95 ? 14.405 -12.235 -9.463 1.00 86.62 95 HIS A CA 1
ATOM 757 C C . HIS A 1 95 ? 14.876 -11.931 -10.896 1.00 86.62 95 HIS A C 1
ATOM 759 O O . HIS A 1 95 ? 15.528 -12.766 -11.522 1.00 86.62 95 HIS A O 1
ATOM 765 N N . ILE A 1 96 ? 14.609 -10.729 -11.412 1.00 88.00 96 ILE A N 1
ATOM 766 C CA . ILE A 1 96 ? 14.968 -10.349 -12.789 1.00 88.00 96 ILE A CA 1
ATOM 767 C C . ILE A 1 96 ? 16.424 -9.875 -12.944 1.00 88.00 96 ILE A C 1
ATOM 769 O O . ILE A 1 96 ? 16.877 -9.645 -14.069 1.00 88.00 96 ILE A O 1
ATOM 773 N N . GLY A 1 97 ? 17.178 -9.800 -11.842 1.00 87.69 97 GLY A N 1
ATOM 774 C CA . GLY A 1 97 ? 18.634 -9.631 -11.840 1.00 87.69 97 GLY A CA 1
ATOM 775 C C . GLY A 1 97 ? 19.155 -8.280 -11.343 1.00 87.69 97 GLY A C 1
ATOM 776 O O . GLY A 1 97 ? 20.341 -8.007 -11.526 1.00 87.69 97 GLY A O 1
ATOM 777 N N . TYR A 1 98 ? 18.323 -7.433 -10.727 1.00 87.94 98 TYR A N 1
ATOM 778 C CA . TYR A 1 98 ? 18.822 -6.238 -10.036 1.00 87.94 98 TYR A CA 1
ATOM 779 C C . TYR A 1 98 ? 19.619 -6.629 -8.784 1.00 87.94 98 TYR A C 1
ATOM 781 O O . TYR A 1 98 ? 19.322 -7.619 -8.113 1.00 87.94 98 TYR A O 1
ATOM 789 N N . ASN A 1 99 ? 20.631 -5.825 -8.453 1.00 85.75 99 ASN A N 1
ATOM 790 C CA . ASN A 1 99 ? 21.428 -6.005 -7.244 1.00 85.75 99 ASN A CA 1
ATOM 791 C C . ASN A 1 99 ? 20.683 -5.426 -6.031 1.00 85.75 99 ASN A C 1
ATOM 793 O O . ASN A 1 99 ? 20.868 -4.260 -5.695 1.00 85.75 99 ASN A O 1
ATOM 797 N N . VAL A 1 100 ? 19.817 -6.241 -5.431 1.00 83.31 100 VAL A N 1
ATOM 798 C CA . VAL A 1 100 ? 18.989 -5.886 -4.271 1.00 83.31 100 VAL A CA 1
ATOM 799 C C . VAL A 1 100 ? 19.451 -6.710 -3.070 1.00 83.31 100 VAL A C 1
ATOM 801 O O . VAL A 1 100 ? 19.413 -7.945 -3.114 1.00 83.31 100 VAL A O 1
ATOM 804 N N . SER A 1 101 ? 19.902 -6.034 -2.013 1.00 73.75 101 SER A N 1
ATOM 805 C CA . SER A 1 101 ? 20.362 -6.647 -0.755 1.00 73.75 101 SER A CA 1
ATOM 806 C C . SER A 1 101 ? 19.329 -6.575 0.367 1.00 73.75 101 SER A C 1
ATOM 808 O O . SER A 1 101 ? 19.492 -7.253 1.381 1.00 73.75 101 SER A O 1
ATOM 810 N N . ALA A 1 102 ? 18.268 -5.793 0.178 1.00 62.78 102 ALA A N 1
ATOM 811 C CA . ALA A 1 102 ? 17.205 -5.594 1.152 1.00 62.78 102 ALA A CA 1
ATOM 812 C C . ALA A 1 102 ? 16.554 -6.914 1.657 1.00 62.78 102 ALA A C 1
ATOM 814 O O . ALA A 1 102 ? 16.303 -7.829 0.860 1.00 62.78 102 ALA A O 1
ATOM 815 N N . PRO A 1 103 ? 16.282 -7.038 2.976 1.00 57.34 103 PRO A N 1
ATOM 816 C CA . PRO A 1 103 ? 15.612 -8.199 3.565 1.00 57.34 103 PRO A CA 1
ATOM 817 C C . PRO A 1 103 ? 14.150 -8.351 3.106 1.00 57.34 103 PRO A C 1
ATOM 819 O O . PRO A 1 103 ? 13.501 -7.404 2.684 1.00 57.34 103 PRO A O 1
ATOM 822 N N . LEU A 1 104 ? 13.607 -9.569 3.221 1.00 57.16 104 LEU A N 1
ATOM 823 C CA . LEU A 1 104 ? 12.211 -9.902 2.872 1.00 57.16 104 LEU A CA 1
ATOM 824 C C . LEU A 1 104 ? 11.186 -9.477 3.947 1.00 57.16 104 LEU A C 1
ATOM 826 O O . LEU A 1 104 ? 9.982 -9.698 3.795 1.00 57.16 104 LEU A O 1
ATOM 830 N N . THR A 1 105 ? 11.666 -8.906 5.052 1.00 56.88 105 THR A N 1
ATOM 831 C CA . THR A 1 105 ? 10.878 -8.486 6.215 1.00 56.88 105 THR A CA 1
ATOM 832 C C . THR A 1 105 ? 10.510 -7.012 6.130 1.00 56.88 105 THR A C 1
ATOM 834 O O . THR A 1 105 ? 11.272 -6.215 5.593 1.00 56.88 105 THR A O 1
ATOM 837 N N . MET A 1 106 ? 9.372 -6.634 6.714 1.00 55.59 106 MET A N 1
ATOM 838 C CA . MET A 1 106 ? 8.893 -5.250 6.720 1.00 55.59 106 MET A CA 1
ATOM 839 C C . MET A 1 106 ? 9.806 -4.370 7.564 1.00 55.59 106 MET A C 1
ATOM 841 O O . MET A 1 106 ? 9.831 -4.488 8.784 1.00 55.59 106 MET A O 1
ATOM 845 N N . THR A 1 107 ? 10.573 -3.502 6.910 1.00 57.47 107 THR A N 1
ATOM 846 C CA . THR A 1 107 ? 11.340 -2.448 7.575 1.00 57.47 107 THR A CA 1
ATOM 847 C C . THR A 1 107 ? 11.099 -1.122 6.862 1.00 57.47 107 THR A C 1
ATOM 849 O O . THR A 1 107 ? 10.909 -1.073 5.645 1.00 57.47 107 THR A O 1
ATOM 852 N N . GLU A 1 108 ? 11.068 -0.033 7.629 1.00 50.81 108 GLU A N 1
ATOM 853 C CA . GLU A 1 108 ? 10.791 1.310 7.105 1.00 50.81 108 GLU A CA 1
ATOM 854 C C . GLU A 1 108 ? 11.953 1.866 6.258 1.00 50.81 108 GLU A C 1
ATOM 856 O O . GLU A 1 108 ? 11.733 2.689 5.375 1.00 50.81 108 GLU A O 1
ATOM 861 N N . GLU A 1 109 ? 13.182 1.377 6.462 1.00 51.22 109 GLU A N 1
ATOM 862 C CA . GLU A 1 109 ? 14.418 1.983 5.932 1.00 51.22 109 GLU A CA 1
ATOM 863 C C . GLU A 1 109 ? 14.809 1.545 4.501 1.00 51.22 109 GLU A C 1
ATOM 865 O O . GLU A 1 109 ? 15.701 2.132 3.888 1.00 51.22 109 GLU A O 1
ATOM 870 N N . MET A 1 110 ? 14.179 0.511 3.927 1.00 51.03 110 MET A N 1
ATOM 871 C CA . MET A 1 110 ? 14.662 -0.105 2.671 1.00 51.03 110 MET A CA 1
ATOM 872 C C . MET A 1 110 ? 14.420 0.728 1.408 1.00 51.03 110 MET A C 1
ATOM 874 O O . MET A 1 110 ? 15.141 0.575 0.416 1.00 51.03 110 MET A O 1
ATOM 878 N N . PHE A 1 111 ? 13.408 1.596 1.423 1.00 55.41 111 PHE A N 1
ATOM 879 C CA . PHE A 1 111 ? 13.023 2.398 0.258 1.00 55.41 111 PHE A CA 1
ATOM 880 C C . PHE A 1 111 ? 14.092 3.406 -0.142 1.00 55.41 111 PHE A C 1
ATOM 882 O O . PHE A 1 111 ? 14.296 3.646 -1.335 1.00 55.41 111 PHE A O 1
ATOM 889 N N . ASP A 1 112 ? 14.794 3.945 0.848 1.00 54.25 112 ASP A N 1
ATOM 890 C CA . ASP A 1 112 ? 15.620 5.133 0.673 1.00 54.25 112 ASP A CA 1
ATOM 891 C C . ASP A 1 112 ? 17.018 4.810 0.130 1.00 54.25 112 ASP A C 1
ATOM 893 O O . ASP A 1 112 ? 17.658 5.669 -0.477 1.00 54.25 112 ASP A O 1
ATOM 897 N N . LEU A 1 113 ? 17.487 3.566 0.292 1.00 59.69 113 LEU A N 1
ATOM 898 C CA . LEU A 1 113 ? 18.859 3.177 -0.055 1.00 59.69 113 LEU A CA 1
ATOM 899 C C . LEU A 1 113 ? 18.980 2.479 -1.418 1.00 59.69 113 LEU A C 1
ATOM 901 O O . LEU A 1 113 ? 19.894 2.785 -2.182 1.00 59.69 113 LEU A O 1
ATOM 905 N N . GLU A 1 114 ? 18.071 1.554 -1.748 1.00 68.44 114 GLU A N 1
ATOM 906 C CA . GLU A 1 114 ? 18.185 0.707 -2.954 1.00 68.44 114 GLU A CA 1
ATOM 907 C C . GLU A 1 114 ? 17.095 0.981 -3.996 1.00 68.44 114 GLU A C 1
ATOM 909 O O . GLU A 1 114 ? 17.328 0.820 -5.201 1.00 68.44 114 GLU A O 1
ATOM 914 N N . GLY A 1 115 ? 15.923 1.441 -3.544 1.00 73.94 115 GLY A N 1
ATOM 915 C CA . GLY A 1 115 ? 14.732 1.672 -4.363 1.00 73.94 115 GLY A CA 1
ATOM 916 C C . GLY A 1 115 ? 14.990 2.461 -5.652 1.00 73.94 115 GLY A C 1
ATOM 917 O O . GLY A 1 115 ? 14.544 2.020 -6.717 1.00 73.94 115 GLY A O 1
ATOM 918 N N . PRO A 1 116 ? 15.753 3.575 -5.626 1.00 80.50 116 PRO A N 1
ATOM 919 C CA . PRO A 1 116 ? 15.958 4.389 -6.819 1.00 80.50 116 PRO A CA 1
ATOM 920 C C . PRO A 1 116 ? 16.599 3.666 -8.009 1.00 80.50 116 PRO A C 1
ATOM 922 O O . PRO A 1 116 ? 16.390 4.077 -9.149 1.00 80.50 116 PRO A O 1
ATOM 925 N N . THR A 1 117 ? 17.351 2.587 -7.770 1.00 80.06 117 THR A N 1
ATOM 926 C CA . THR A 1 117 ? 18.083 1.873 -8.828 1.00 80.06 117 THR A CA 1
ATOM 927 C C . THR A 1 117 ? 17.188 1.038 -9.746 1.00 80.06 117 THR A C 1
ATOM 929 O O . THR A 1 117 ? 17.537 0.842 -10.909 1.00 80.06 117 THR A O 1
ATOM 932 N N . PHE A 1 118 ? 16.030 0.575 -9.264 1.00 86.75 118 PHE A N 1
ATOM 933 C CA . PHE A 1 118 ? 15.135 -0.302 -10.031 1.00 86.75 118 PHE A CA 1
ATOM 934 C C . PHE A 1 118 ? 13.683 0.194 -10.077 1.00 86.75 118 PHE A C 1
ATOM 936 O O . PHE A 1 118 ? 12.981 -0.074 -11.053 1.00 86.75 118 PHE A O 1
ATOM 943 N N . LEU A 1 119 ? 13.213 0.964 -9.087 1.00 88.88 119 LEU A N 1
ATOM 944 C CA . LEU A 1 119 ? 11.851 1.511 -9.102 1.00 88.88 119 LEU A CA 1
ATOM 945 C C . LEU A 1 119 ? 11.645 2.489 -10.260 1.00 88.88 119 LEU A C 1
ATOM 947 O O . LEU A 1 119 ? 10.618 2.450 -10.938 1.00 88.88 119 LEU A O 1
ATOM 951 N N . TYR A 1 120 ? 12.640 3.333 -10.530 1.00 89.75 120 TYR A N 1
ATOM 952 C CA . TYR A 1 120 ? 12.566 4.334 -11.595 1.00 89.75 120 TYR A CA 1
ATOM 953 C C . TYR A 1 120 ? 13.151 3.853 -12.924 1.00 89.75 120 TYR A C 1
ATOM 955 O O . TYR A 1 120 ? 13.118 4.599 -13.902 1.00 89.75 120 TYR A O 1
ATOM 963 N N . ASP A 1 121 ? 13.631 2.608 -13.004 1.00 90.12 121 ASP A N 1
ATOM 964 C CA . ASP A 1 121 ? 13.967 2.003 -14.289 1.00 90.12 121 ASP A CA 1
ATOM 965 C C . ASP A 1 121 ? 12.664 1.606 -14.995 1.00 90.12 121 ASP A C 1
ATOM 967 O O . ASP A 1 121 ? 11.949 0.691 -14.576 1.00 90.12 121 ASP A O 1
ATOM 971 N N . ARG A 1 122 ? 12.299 2.359 -16.038 1.00 90.06 122 ARG A N 1
ATOM 972 C CA . ARG A 1 122 ? 10.989 2.264 -16.697 1.00 90.06 122 ARG A CA 1
ATOM 973 C C . ARG A 1 122 ? 11.087 1.652 -18.090 1.00 90.06 122 ARG A C 1
ATOM 975 O O . ARG A 1 122 ? 12.044 1.887 -18.823 1.00 90.06 122 ARG A O 1
ATOM 982 N N . LEU A 1 123 ? 10.024 0.962 -18.505 1.00 88.88 123 LEU A N 1
ATOM 9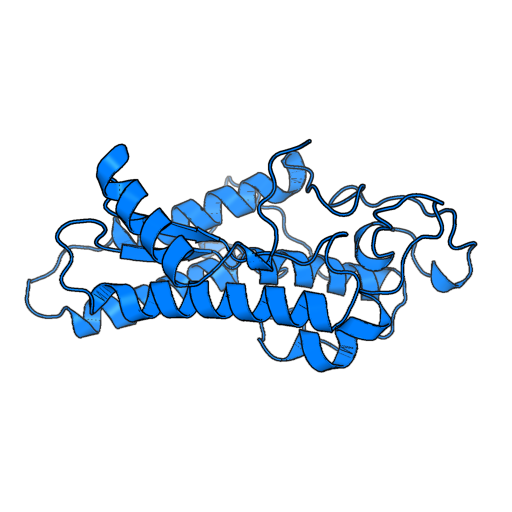83 C CA . LEU A 1 123 ? 9.909 0.452 -19.873 1.00 88.88 123 LEU A CA 1
ATOM 984 C C . LEU A 1 123 ? 9.725 1.572 -20.908 1.00 88.88 123 LEU A C 1
ATOM 986 O O . LEU A 1 123 ? 8.915 2.489 -20.741 1.00 88.88 123 LEU A O 1
ATOM 990 N N . GLU A 1 124 ? 10.390 1.434 -22.050 1.00 86.06 124 GLU A N 1
ATOM 991 C CA . GLU A 1 124 ? 10.367 2.392 -23.162 1.00 86.06 124 GLU A CA 1
ATOM 992 C C . GLU A 1 124 ? 9.198 2.114 -24.119 1.00 86.06 124 GLU A C 1
ATOM 994 O O . GLU A 1 124 ? 9.362 1.733 -25.272 1.00 86.06 124 GLU A O 1
ATOM 999 N N . THR A 1 125 ? 7.972 2.278 -23.620 1.00 75.50 125 THR A N 1
ATOM 1000 C CA . THR A 1 125 ? 6.744 1.889 -24.349 1.00 75.50 125 THR A CA 1
ATOM 1001 C C . THR A 1 125 ? 6.094 3.011 -25.167 1.00 75.50 125 THR A C 1
ATOM 1003 O O . THR A 1 125 ? 5.020 2.808 -25.728 1.00 75.50 125 THR A O 1
ATOM 1006 N N . GLY A 1 126 ? 6.677 4.216 -25.185 1.00 69.94 126 GLY A N 1
ATOM 1007 C CA . GLY A 1 126 ? 6.061 5.410 -25.787 1.00 69.94 126 GLY A CA 1
ATOM 1008 C C . GLY A 1 126 ? 4.778 5.898 -25.087 1.00 69.94 126 GLY A C 1
ATOM 1009 O O . GLY A 1 126 ? 4.144 6.837 -25.559 1.00 69.94 126 GLY A O 1
ATOM 1010 N N . LYS A 1 127 ? 4.379 5.274 -23.969 1.00 77.56 127 LYS A N 1
ATOM 1011 C CA . LYS A 1 127 ? 3.215 5.660 -23.156 1.00 77.56 127 LYS A CA 1
ATOM 1012 C C . LYS A 1 127 ? 3.583 6.746 -22.143 1.00 77.56 127 LYS A C 1
ATOM 1014 O O . LYS A 1 127 ? 4.726 6.819 -21.703 1.00 77.56 127 LYS A O 1
ATOM 1019 N N . GLN A 1 128 ? 2.590 7.537 -21.729 1.00 74.81 128 GLN A N 1
ATOM 1020 C CA . GLN A 1 128 ? 2.743 8.559 -20.684 1.00 74.81 128 GLN A CA 1
ATOM 1021 C C . GLN A 1 128 ? 3.110 7.941 -19.324 1.00 74.81 128 GLN A C 1
ATOM 1023 O O . GLN A 1 128 ? 4.061 8.376 -18.683 1.00 74.81 128 GLN A O 1
ATOM 1028 N N . TRP A 1 129 ? 2.391 6.893 -18.915 1.00 80.06 129 TRP A N 1
ATOM 1029 C CA . TRP A 1 129 ? 2.599 6.191 -17.646 1.00 80.06 129 TRP A CA 1
ATOM 1030 C C . TRP A 1 129 ? 3.465 4.961 -17.890 1.00 80.06 129 TRP A C 1
ATOM 1032 O O . TRP A 1 129 ? 2.966 3.881 -18.214 1.00 80.06 129 TRP A O 1
ATOM 1042 N N . ARG A 1 130 ? 4.785 5.155 -17.841 1.00 87.88 130 ARG A N 1
ATOM 1043 C CA . ARG A 1 130 ? 5.744 4.077 -18.095 1.00 87.88 130 ARG A CA 1
ATOM 1044 C C . ARG A 1 130 ? 5.938 3.258 -16.820 1.00 87.88 130 ARG A C 1
ATOM 1046 O O . ARG A 1 130 ? 6.412 3.811 -15.829 1.00 87.88 130 ARG A O 1
ATOM 1053 N N . PRO A 1 131 ? 5.608 1.959 -16.832 1.00 90.06 131 PRO A N 1
ATOM 1054 C CA . PRO A 1 131 ? 5.745 1.143 -15.645 1.00 90.06 131 PRO A CA 1
ATOM 1055 C C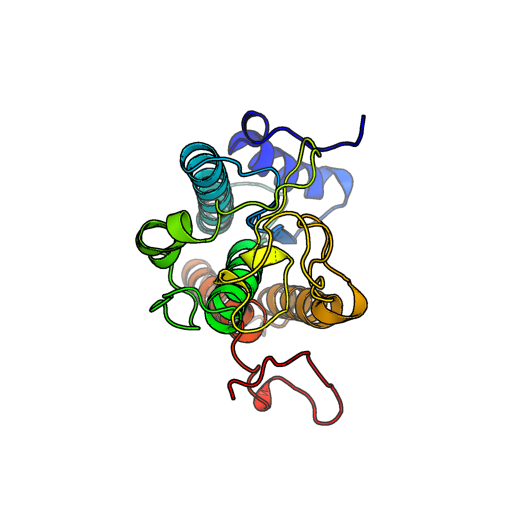 . PRO A 1 131 ? 7.191 0.817 -15.316 1.00 90.06 131 PRO A C 1
ATOM 1057 O O . PRO A 1 131 ? 8.054 0.814 -16.199 1.00 90.06 131 PRO A O 1
ATOM 1060 N N . SER A 1 132 ? 7.437 0.556 -14.031 1.00 91.19 132 SER A N 1
ATOM 1061 C CA . SER A 1 132 ? 8.741 0.092 -13.558 1.00 91.19 132 SER A CA 1
ATOM 1062 C C . SER A 1 132 ? 8.974 -1.314 -14.086 1.00 91.19 132 SER A C 1
ATOM 1064 O O . SER A 1 132 ? 8.073 -2.151 -14.034 1.00 91.19 132 SER A O 1
ATOM 1066 N N . ILE A 1 133 ? 10.174 -1.579 -14.590 1.00 91.62 133 ILE A N 1
ATOM 1067 C CA . ILE A 1 133 ? 10.580 -2.904 -15.065 1.00 91.62 133 ILE A CA 1
ATOM 1068 C C . ILE A 1 133 ? 10.448 -3.929 -13.937 1.00 91.62 133 ILE A C 1
ATOM 1070 O O . ILE A 1 133 ? 9.816 -4.968 -14.124 1.00 91.62 133 ILE A O 1
ATOM 1074 N N . ALA A 1 134 ? 10.948 -3.590 -12.746 1.00 90.50 134 ALA A N 1
ATOM 1075 C CA . ALA A 1 134 ? 10.838 -4.414 -11.546 1.00 90.50 134 ALA A CA 1
ATOM 1076 C C . ALA A 1 134 ? 9.396 -4.681 -11.114 1.00 90.50 134 ALA A C 1
ATOM 1078 O O . ALA A 1 134 ? 9.120 -5.686 -10.467 1.00 90.50 134 ALA A O 1
ATOM 1079 N N . GLN A 1 135 ? 8.460 -3.814 -11.484 1.00 90.88 135 GLN A N 1
ATOM 1080 C CA . GLN A 1 135 ? 7.058 -4.001 -11.146 1.00 90.88 135 GLN A CA 1
ATOM 1081 C C . GLN A 1 135 ? 6.339 -4.937 -12.117 1.00 90.88 135 GLN A C 1
ATOM 1083 O O . GLN A 1 135 ? 5.428 -5.641 -11.695 1.00 90.88 135 GLN A O 1
ATOM 1088 N N . VAL A 1 136 ? 6.722 -4.955 -13.398 1.00 91.31 136 VAL A N 1
ATOM 1089 C CA . VAL A 1 136 ? 5.885 -5.552 -14.454 1.00 91.31 136 VAL A CA 1
ATOM 1090 C C . VAL A 1 136 ? 6.543 -6.656 -15.263 1.00 91.31 136 VAL A C 1
ATOM 1092 O O . VAL A 1 136 ? 5.817 -7.388 -15.921 1.00 91.31 136 VAL A O 1
ATOM 1095 N N . CYS A 1 137 ? 7.869 -6.783 -15.281 1.00 90.69 137 CYS A N 1
ATOM 1096 C CA . CYS A 1 137 ? 8.566 -7.805 -16.068 1.00 90.69 137 CYS A CA 1
ATOM 1097 C C . CYS A 1 137 ? 8.788 -9.085 -15.252 1.00 90.69 137 CYS A C 1
ATOM 1099 O O . CYS A 1 137 ? 8.922 -9.012 -14.034 1.00 90.69 137 CYS A O 1
ATOM 1101 N N . SER A 1 138 ? 8.829 -10.249 -15.906 1.00 89.31 138 SER A N 1
ATOM 1102 C CA . SER A 1 138 ? 9.020 -11.558 -15.252 1.00 89.31 138 SER A CA 1
ATOM 1103 C C . SER A 1 138 ? 10.231 -12.350 -15.752 1.00 89.31 138 SER A C 1
ATOM 1105 O O . SER A 1 138 ? 10.455 -13.469 -15.306 1.00 89.31 138 SER A O 1
ATOM 1107 N N . GLU A 1 139 ? 10.975 -11.838 -16.732 1.00 84.50 139 GLU A N 1
ATOM 1108 C CA . GLU A 1 139 ? 12.098 -12.574 -17.320 1.00 84.50 139 GLU A CA 1
ATOM 1109 C C . GLU A 1 139 ? 13.334 -12.514 -16.421 1.00 84.50 139 GLU A C 1
ATOM 1111 O O . GLU A 1 139 ? 13.847 -11.439 -16.105 1.00 84.50 139 GLU A O 1
ATOM 1116 N N . GLN A 1 140 ? 13.861 -13.679 -16.054 1.00 69.75 140 GLN A N 1
ATOM 1117 C CA . GLN A 1 140 ? 15.125 -13.767 -15.336 1.00 69.75 140 GLN A CA 1
ATOM 1118 C C . GLN A 1 140 ? 16.278 -13.257 -16.219 1.00 69.75 140 GLN A C 1
ATOM 1120 O O . GLN A 1 140 ? 16.395 -13.639 -17.383 1.00 69.75 140 GLN A O 1
ATOM 1125 N N . ASN A 1 141 ? 17.165 -12.429 -15.657 1.00 64.62 141 ASN A N 1
ATOM 1126 C CA . ASN A 1 141 ? 18.289 -11.787 -16.360 1.00 64.62 141 ASN A CA 1
ATOM 1127 C C . ASN A 1 141 ? 17.879 -10.799 -17.473 1.00 64.62 141 ASN A C 1
ATOM 1129 O O . ASN A 1 141 ? 18.630 -10.592 -18.433 1.00 64.62 141 ASN A O 1
ATOM 1133 N N . TRP A 1 142 ? 16.718 -10.153 -17.326 1.00 66.31 142 TRP A N 1
ATOM 1134 C CA . TRP A 1 142 ? 16.163 -9.204 -18.297 1.00 66.31 142 TRP A CA 1
ATOM 1135 C C . TRP A 1 142 ? 17.098 -8.035 -18.660 1.00 66.31 142 TRP A C 1
ATOM 1137 O O . TRP A 1 142 ? 17.006 -7.512 -19.771 1.00 66.31 142 TRP A O 1
ATOM 1147 N N . LEU A 1 143 ? 18.049 -7.673 -17.786 1.00 63.00 143 LEU A N 1
ATOM 1148 C CA . LEU A 1 143 ? 19.014 -6.569 -17.964 1.00 63.00 143 LEU A CA 1
ATOM 1149 C C . LEU A 1 143 ? 19.842 -6.616 -19.273 1.00 63.00 143 LEU A C 1
ATOM 1151 O O . LEU A 1 143 ? 20.604 -5.692 -19.550 1.00 63.00 143 LEU A O 1
ATOM 1155 N N . ARG A 1 144 ? 19.719 -7.678 -20.081 1.00 59.25 144 ARG A N 1
ATOM 1156 C CA . ARG A 1 144 ? 20.377 -7.857 -21.386 1.00 59.25 144 ARG A CA 1
ATOM 1157 C C . ARG A 1 144 ? 19.462 -7.662 -22.609 1.00 59.25 144 ARG A C 1
ATOM 1159 O O . ARG A 1 144 ? 19.909 -7.930 -23.721 1.00 59.25 144 ARG A O 1
ATOM 1166 N N . THR A 1 145 ? 18.210 -7.238 -22.436 1.00 64.50 145 THR A N 1
ATOM 1167 C CA . THR A 1 145 ? 17.208 -7.146 -23.521 1.00 64.50 145 THR A CA 1
ATOM 1168 C C . THR A 1 145 ? 16.795 -5.703 -23.850 1.00 64.50 145 THR A C 1
ATOM 1170 O O . THR A 1 145 ? 17.162 -4.752 -23.161 1.00 64.50 145 THR A O 1
ATOM 1173 N N . GLU A 1 146 ? 16.058 -5.517 -24.951 1.00 72.69 146 GLU A N 1
ATOM 1174 C CA . GLU A 1 146 ? 15.522 -4.213 -25.358 1.00 72.69 146 GLU A CA 1
ATOM 1175 C C . GLU A 1 146 ? 14.465 -3.715 -24.358 1.00 72.69 146 GLU A C 1
ATOM 1177 O O . GLU A 1 146 ? 13.420 -4.344 -24.186 1.00 72.69 146 GLU A O 1
ATOM 1182 N N . LYS A 1 147 ? 14.662 -2.518 -23.782 1.00 69.56 147 LYS A N 1
ATOM 1183 C CA . LYS A 1 147 ? 13.748 -1.900 -22.795 1.00 69.56 147 LYS A CA 1
ATOM 1184 C C . LYS A 1 147 ? 12.302 -1.688 -23.272 1.00 69.56 147 LYS A C 1
ATOM 1186 O O . LYS A 1 147 ? 11.428 -1.328 -22.482 1.00 69.56 147 LYS A O 1
ATOM 1191 N N . ALA A 1 148 ? 12.036 -1.889 -24.559 1.00 68.12 148 ALA A N 1
ATOM 1192 C CA . ALA A 1 148 ? 10.710 -1.806 -25.156 1.00 68.12 148 ALA A CA 1
ATOM 1193 C C . ALA A 1 148 ? 9.874 -3.088 -24.972 1.00 68.12 148 ALA A C 1
ATOM 1195 O O . ALA A 1 148 ? 8.650 -3.035 -25.128 1.00 68.12 148 ALA A O 1
ATOM 1196 N N . LYS A 1 149 ? 10.496 -4.239 -24.670 1.00 74.50 149 LYS A N 1
ATOM 1197 C CA . LYS A 1 149 ? 9.823 -5.546 -24.643 1.00 74.50 149 LYS A CA 1
ATOM 1198 C C . LYS A 1 149 ? 10.279 -6.381 -23.445 1.00 74.50 149 LYS A C 1
ATOM 1200 O O . LYS A 1 149 ? 11.463 -6.607 -23.239 1.00 74.50 149 LYS A O 1
ATOM 1205 N N . CYS A 1 150 ? 9.309 -6.847 -22.669 1.00 85.00 150 CYS A N 1
ATOM 1206 C CA . CYS A 1 150 ? 9.497 -7.889 -21.667 1.00 85.00 150 CYS A CA 1
ATOM 1207 C C . CYS A 1 150 ? 8.204 -8.698 -21.543 1.00 85.00 150 CYS A C 1
ATOM 1209 O O . CYS A 1 150 ? 7.107 -8.146 -21.720 1.00 85.00 150 CYS A O 1
ATOM 1211 N N . HIS A 1 151 ? 8.315 -9.982 -21.220 1.00 87.00 151 HIS A N 1
ATOM 1212 C CA . HIS A 1 151 ? 7.194 -10.769 -20.733 1.00 87.00 151 HIS A CA 1
ATOM 1213 C C . HIS A 1 151 ? 6.724 -10.189 -19.401 1.00 87.00 151 HIS A C 1
ATOM 1215 O O . HIS A 1 151 ? 7.519 -9.932 -18.491 1.00 87.00 151 HIS A O 1
ATOM 1221 N N . ARG A 1 152 ? 5.419 -9.915 -19.330 1.00 86.25 152 ARG A N 1
ATOM 1222 C CA . ARG A 1 152 ? 4.807 -9.290 -18.163 1.00 86.25 152 ARG A CA 1
ATOM 1223 C C . ARG A 1 152 ? 4.523 -10.332 -17.092 1.00 86.25 152 ARG A C 1
ATOM 1225 O O . ARG A 1 152 ? 4.051 -11.419 -17.417 1.00 86.25 152 ARG A O 1
ATOM 1232 N N . ASN A 1 153 ? 4.757 -9.981 -15.831 1.00 84.88 153 ASN A N 1
ATOM 1233 C CA . ASN A 1 153 ? 4.309 -10.804 -14.718 1.00 84.88 153 ASN A CA 1
ATOM 1234 C C . ASN A 1 153 ? 2.775 -10.770 -14.604 1.00 84.88 153 ASN A C 1
ATOM 1236 O O . ASN A 1 153 ? 2.110 -9.835 -15.061 1.00 84.88 153 ASN A O 1
ATOM 1240 N N . TYR A 1 154 ? 2.225 -11.826 -14.007 1.00 83.12 154 TYR A N 1
ATOM 1241 C CA . TYR A 1 154 ? 0.783 -11.974 -13.815 1.00 83.12 154 TYR A CA 1
ATOM 1242 C C . TYR A 1 154 ? 0.251 -11.078 -12.688 1.00 83.12 154 TYR A C 1
ATOM 1244 O O . TYR A 1 154 ? -0.914 -10.713 -12.701 1.00 83.12 154 TYR A O 1
ATOM 1252 N N . LEU A 1 155 ? 1.092 -10.694 -11.724 1.00 83.00 155 LEU A N 1
ATOM 1253 C CA . LEU A 1 155 ? 0.662 -9.982 -10.518 1.00 83.00 155 LEU A CA 1
ATOM 1254 C C . LEU A 1 155 ? 0.269 -8.529 -10.802 1.00 83.00 155 LEU A C 1
ATOM 1256 O O . LEU A 1 155 ? -0.781 -8.083 -10.348 1.00 83.00 155 LEU A O 1
ATOM 1260 N N . ILE A 1 156 ? 1.110 -7.802 -11.542 1.00 85.88 156 ILE A N 1
ATOM 1261 C CA . ILE A 1 156 ? 0.992 -6.364 -11.800 1.00 85.88 156 ILE A CA 1
ATOM 1262 C C . ILE A 1 156 ? 1.412 -6.093 -13.250 1.00 85.88 156 ILE A C 1
ATOM 1264 O O . ILE A 1 156 ? 2.484 -5.563 -13.535 1.00 85.88 156 ILE A O 1
ATOM 1268 N N . SER A 1 157 ? 0.578 -6.486 -14.212 1.00 84.38 157 SER A N 1
ATOM 1269 C CA . SER A 1 157 ? 0.962 -6.438 -15.632 1.00 84.38 157 SER A CA 1
ATOM 1270 C C . SER A 1 157 ? 1.068 -5.011 -16.196 1.00 84.38 157 SER A C 1
ATOM 1272 O O . SER A 1 157 ? 1.919 -4.735 -17.055 1.00 84.38 157 SER A O 1
ATOM 1274 N N . ASP A 1 158 ? 0.238 -4.086 -15.704 1.00 83.62 158 ASP A N 1
ATOM 1275 C CA . ASP A 1 158 ? 0.155 -2.704 -16.184 1.00 83.62 158 ASP A CA 1
ATOM 1276 C C . ASP A 1 158 ? 0.906 -1.689 -15.307 1.00 83.62 158 ASP A C 1
ATOM 1278 O O . ASP A 1 158 ? 1.148 -0.574 -15.767 1.00 83.62 158 ASP A O 1
ATOM 1282 N N . GLY A 1 159 ? 1.340 -2.077 -14.103 1.00 84.69 159 GLY A N 1
ATOM 1283 C CA . GLY A 1 159 ? 2.046 -1.225 -13.137 1.00 84.69 159 GLY A CA 1
ATOM 1284 C C . GLY A 1 159 ? 1.145 -0.333 -12.260 1.00 84.69 159 GLY A C 1
ATOM 1285 O O . GLY A 1 159 ? 1.624 0.568 -11.567 1.00 84.69 159 GLY A O 1
ATOM 1286 N N . MET A 1 160 ? -0.169 -0.549 -12.283 1.00 84.00 160 MET A N 1
ATOM 1287 C CA . MET A 1 160 ? -1.131 0.192 -11.458 1.00 84.00 160 MET A CA 1
ATOM 1288 C C . MET A 1 160 ? -2.130 -0.719 -10.759 1.00 84.00 160 MET A C 1
ATOM 1290 O O . MET A 1 160 ? -2.461 -0.479 -9.601 1.00 84.00 160 MET A O 1
ATOM 1294 N N . HIS A 1 161 ? -2.610 -1.741 -11.457 1.00 85.25 161 HIS A N 1
ATOM 1295 C CA . HIS A 1 161 ? -3.606 -2.664 -10.951 1.00 85.25 161 HIS A CA 1
ATOM 1296 C C . HIS A 1 161 ? -2.964 -4.007 -10.633 1.00 85.25 161 HIS A C 1
ATOM 1298 O O . HIS A 1 161 ? -2.070 -4.487 -11.331 1.00 85.25 161 HIS A O 1
ATOM 1304 N N . ILE A 1 162 ? -3.462 -4.617 -9.568 1.00 82.94 162 ILE A N 1
ATOM 1305 C CA . ILE A 1 162 ? -3.121 -5.978 -9.177 1.00 82.94 162 ILE A CA 1
ATOM 1306 C C . ILE A 1 162 ? -4.211 -6.901 -9.680 1.00 82.94 162 ILE A C 1
ATOM 1308 O O . ILE A 1 162 ? -5.387 -6.553 -9.569 1.00 82.94 162 ILE A O 1
ATOM 1312 N N . CYS A 1 163 ? -3.833 -8.084 -10.157 1.00 79.06 163 CYS A N 1
ATOM 1313 C CA . CYS A 1 163 ? -4.799 -9.136 -10.455 1.00 79.06 163 CYS A CA 1
ATOM 1314 C C . CYS A 1 163 ? -5.432 -9.651 -9.149 1.00 79.06 163 CYS A C 1
ATOM 1316 O O . CYS A 1 163 ? -4.734 -10.274 -8.334 1.00 79.06 163 CYS A O 1
ATOM 1318 N N . PRO A 1 164 ? -6.734 -9.392 -8.911 1.00 72.69 164 PRO A N 1
ATOM 1319 C CA . PRO A 1 164 ? -7.390 -9.760 -7.660 1.00 72.69 164 PRO A CA 1
ATOM 1320 C C . PRO A 1 164 ? -7.331 -11.263 -7.393 1.00 72.69 164 PRO A C 1
ATOM 1322 O O . PRO A 1 164 ? -7.183 -11.677 -6.250 1.00 72.69 164 PRO A O 1
ATOM 1325 N N . GLU A 1 165 ? -7.363 -12.090 -8.434 1.00 73.38 165 GLU A N 1
ATOM 1326 C CA . GLU A 1 165 ? -7.356 -13.549 -8.330 1.00 73.38 165 GLU A CA 1
ATOM 1327 C C . GLU A 1 165 ? -6.130 -14.090 -7.586 1.00 73.38 165 GLU A C 1
ATOM 1329 O O . GLU A 1 165 ? -6.182 -15.194 -7.054 1.00 73.38 165 GLU A O 1
ATOM 1334 N N . THR A 1 166 ? -5.029 -13.332 -7.532 1.00 72.44 166 THR A N 1
ATOM 1335 C CA . THR A 1 166 ? -3.797 -13.781 -6.872 1.00 72.44 166 THR A CA 1
ATOM 1336 C C . THR A 1 166 ? -3.617 -13.209 -5.473 1.00 72.44 166 THR A C 1
ATOM 1338 O O . THR A 1 166 ? -3.113 -13.908 -4.601 1.00 72.44 166 THR A O 1
ATOM 1341 N N . LEU A 1 167 ? -4.020 -11.955 -5.234 1.00 80.00 167 LEU A N 1
ATOM 1342 C CA . LEU A 1 167 ? -3.725 -11.256 -3.974 1.00 80.00 167 LEU A CA 1
ATOM 1343 C C . LEU A 1 167 ? -4.963 -10.875 -3.149 1.00 80.00 167 LEU A C 1
ATOM 1345 O O . LEU A 1 167 ? -4.820 -10.525 -1.976 1.00 80.00 167 LEU A O 1
ATOM 1349 N N . ALA A 1 168 ? -6.177 -10.973 -3.703 1.00 78.62 168 ALA A N 1
ATOM 1350 C CA . ALA A 1 168 ? -7.393 -10.543 -3.006 1.00 78.62 168 ALA A CA 1
ATOM 1351 C C . ALA A 1 168 ? -7.689 -11.378 -1.757 1.00 78.62 168 ALA A C 1
ATOM 1353 O O . ALA A 1 168 ? -8.169 -10.827 -0.770 1.00 78.62 168 ALA A O 1
ATOM 1354 N N . ALA A 1 169 ? -7.366 -12.677 -1.763 1.00 83.50 169 ALA A N 1
ATOM 1355 C CA . ALA A 1 169 ? -7.528 -13.524 -0.581 1.00 83.50 169 ALA A CA 1
ATOM 1356 C C . ALA A 1 169 ? -6.701 -12.985 0.594 1.00 83.50 169 ALA A C 1
ATOM 1358 O O . ALA A 1 169 ? -7.210 -12.831 1.701 1.00 83.50 169 ALA A O 1
ATOM 1359 N N . ARG A 1 170 ? -5.448 -12.601 0.332 1.00 86.38 170 ARG A N 1
ATOM 1360 C CA . ARG A 1 170 ? -4.562 -12.060 1.362 1.00 86.38 170 ARG A CA 1
ATOM 1361 C C . ARG A 1 170 ? -5.021 -10.693 1.866 1.00 86.38 170 ARG A C 1
ATOM 1363 O O . ARG A 1 170 ? -4.983 -10.440 3.065 1.00 86.38 170 ARG A O 1
ATOM 1370 N N . TYR A 1 171 ? -5.522 -9.849 0.964 1.00 88.06 171 TYR A N 1
ATOM 1371 C CA . TYR A 1 171 ? -6.160 -8.583 1.323 1.00 88.06 171 TYR A CA 1
ATOM 1372 C C . TYR A 1 171 ? -7.376 -8.790 2.238 1.00 88.06 171 TYR A C 1
ATOM 1374 O O . TYR A 1 171 ? -7.469 -8.161 3.290 1.00 88.06 171 TYR A O 1
ATOM 1382 N N . GLY A 1 172 ? -8.284 -9.696 1.864 1.00 90.38 172 GLY A N 1
ATOM 1383 C CA . GLY A 1 172 ? -9.487 -9.988 2.640 1.00 90.38 172 GLY A CA 1
ATOM 1384 C C . GLY A 1 172 ? -9.167 -10.534 4.031 1.00 90.38 172 GLY A C 1
ATOM 1385 O O . GLY A 1 172 ? -9.770 -10.098 5.010 1.00 90.38 172 GLY A O 1
ATOM 1386 N N . VAL A 1 173 ? -8.180 -11.429 4.137 1.00 90.88 173 VAL A N 1
ATOM 1387 C CA . VAL A 1 173 ? -7.749 -11.979 5.431 1.00 90.88 173 VAL A CA 1
ATOM 1388 C C . VAL A 1 173 ? -7.051 -10.931 6.295 1.00 90.88 173 VAL A C 1
ATOM 1390 O O . VAL A 1 173 ? -7.316 -10.886 7.493 1.00 90.88 173 VAL A O 1
ATOM 1393 N N . ALA A 1 174 ? -6.245 -10.035 5.719 1.00 93.25 174 ALA A N 1
ATOM 1394 C CA . ALA A 1 174 ? -5.664 -8.923 6.472 1.00 93.25 174 ALA A CA 1
ATOM 1395 C C . ALA A 1 174 ? -6.747 -8.034 7.096 1.00 93.25 174 ALA A C 1
ATOM 1397 O O . ALA A 1 174 ? -6.696 -7.755 8.291 1.00 93.25 174 ALA A O 1
ATOM 1398 N N . VAL A 1 175 ? -7.768 -7.651 6.321 1.00 95.19 175 VAL A N 1
ATOM 1399 C CA . VAL A 1 175 ? -8.905 -6.876 6.845 1.00 95.19 175 VAL A CA 1
ATOM 1400 C C . VAL A 1 175 ? -9.646 -7.661 7.929 1.00 95.19 175 VAL A C 1
ATOM 1402 O O . VAL A 1 175 ? -9.938 -7.108 8.985 1.00 95.19 175 VAL A O 1
ATOM 1405 N N . ALA A 1 176 ? -9.917 -8.951 7.715 1.00 94.38 176 ALA A N 1
ATOM 1406 C CA . ALA A 1 176 ? -10.585 -9.788 8.711 1.00 94.38 176 ALA A CA 1
ATOM 1407 C C . ALA A 1 176 ? -9.786 -9.893 10.023 1.00 94.38 176 ALA A C 1
ATOM 1409 O O . ALA A 1 176 ? -10.370 -9.779 11.099 1.00 94.38 176 ALA A O 1
ATOM 1410 N N . CYS A 1 177 ? -8.462 -10.050 9.938 1.00 94.75 177 CYS A N 1
ATOM 1411 C CA . CYS A 1 177 ? -7.559 -10.068 11.089 1.00 94.75 177 CYS A CA 1
ATOM 1412 C C . CYS A 1 177 ? -7.626 -8.745 11.864 1.00 94.75 177 CYS A C 1
ATOM 1414 O O . CYS A 1 177 ? -7.880 -8.747 13.068 1.00 94.75 177 CYS A O 1
ATOM 1416 N N . LEU A 1 178 ? -7.505 -7.615 11.157 1.00 95.81 178 LEU A N 1
ATOM 1417 C CA . LEU A 1 178 ? -7.578 -6.273 11.742 1.00 95.81 178 LEU A CA 1
ATOM 1418 C C . LEU A 1 178 ? -8.917 -6.028 12.450 1.00 95.81 178 LEU A C 1
ATOM 1420 O O . LEU A 1 178 ? -8.947 -5.565 13.588 1.00 95.81 178 LEU A O 1
ATOM 1424 N N . LEU A 1 179 ? -10.036 -6.395 11.823 1.00 95.19 179 LEU A N 1
ATOM 1425 C CA . LEU A 1 179 ? -11.352 -6.301 12.461 1.00 95.19 179 LEU A CA 1
ATOM 1426 C C . LEU A 1 179 ? -11.463 -7.246 13.670 1.00 95.19 179 LEU A C 1
ATOM 1428 O O . LEU A 1 179 ? -12.052 -6.882 14.687 1.00 95.19 179 LEU A O 1
ATOM 1432 N N . GLY A 1 180 ? -10.851 -8.430 13.601 1.00 92.75 180 GLY A N 1
ATOM 1433 C CA . GLY A 1 180 ? -10.745 -9.363 14.721 1.00 92.75 180 GLY A CA 1
ATOM 1434 C C . GLY A 1 180 ? -10.035 -8.762 15.936 1.00 92.75 180 GLY A C 1
ATOM 1435 O O . GLY A 1 180 ? -10.487 -8.984 17.060 1.00 92.75 180 GLY A O 1
ATOM 1436 N N . CYS A 1 181 ? -9.006 -7.931 15.729 1.00 92.31 181 CYS A N 1
ATOM 1437 C CA . CYS A 1 181 ? -8.328 -7.216 16.813 1.00 92.31 181 CYS A CA 1
ATOM 1438 C C . CYS A 1 181 ? -9.274 -6.326 17.627 1.00 92.31 181 CYS A C 1
ATOM 1440 O O . CYS A 1 181 ? -9.022 -6.109 18.809 1.00 92.31 181 CYS A O 1
ATOM 1442 N N . VAL A 1 182 ? -10.358 -5.830 17.023 1.00 91.75 182 VAL A N 1
ATOM 1443 C CA . VAL A 1 182 ? -11.371 -5.004 17.694 1.00 91.75 182 VAL A CA 1
ATOM 1444 C C . VAL A 1 182 ? -12.500 -5.869 18.253 1.00 91.75 182 VAL A C 1
ATOM 1446 O O . VAL A 1 182 ? -12.832 -5.768 19.432 1.00 91.75 182 VAL A O 1
ATOM 1449 N N . TYR A 1 183 ? -13.087 -6.736 17.426 1.00 89.88 183 TYR A N 1
ATOM 1450 C CA . TYR A 1 183 ? -14.359 -7.392 17.746 1.00 89.88 183 TYR A CA 1
ATOM 1451 C C . TYR A 1 183 ? -14.231 -8.738 18.466 1.00 89.88 183 TYR A C 1
ATOM 1453 O O . TYR A 1 183 ? -15.172 -9.146 19.144 1.00 89.88 183 TYR A O 1
ATOM 1461 N N . ASN A 1 184 ? -13.087 -9.424 18.371 1.00 86.81 184 ASN A N 1
ATOM 1462 C CA . ASN A 1 184 ? -12.894 -10.737 19.004 1.00 86.81 184 ASN A CA 1
ATOM 1463 C C . ASN A 1 184 ? -12.255 -10.648 20.398 1.00 86.81 184 ASN A C 1
ATOM 1465 O O . ASN A 1 184 ? -11.922 -11.671 21.005 1.00 86.81 184 ASN A O 1
ATOM 1469 N N . ARG A 1 185 ? -12.087 -9.437 20.939 1.00 74.38 185 ARG A N 1
ATOM 1470 C CA . ARG A 1 185 ? -11.580 -9.241 22.297 1.00 74.38 185 ARG A CA 1
ATOM 1471 C C . ARG A 1 185 ? -12.595 -9.746 23.312 1.00 74.38 185 ARG A C 1
ATOM 1473 O O . ARG A 1 185 ? -13.748 -9.321 23.323 1.00 74.38 185 ARG A O 1
ATOM 1480 N N . LYS A 1 186 ? -12.157 -10.632 24.212 1.00 58.25 186 LYS A N 1
ATOM 1481 C CA . LYS A 1 186 ? -12.944 -11.008 25.392 1.00 58.25 186 LYS A CA 1
ATOM 1482 C C . LYS A 1 186 ? -13.061 -9.771 26.280 1.00 58.25 186 LYS A C 1
ATOM 1484 O O . LYS A 1 186 ? -12.110 -9.442 26.977 1.00 58.25 186 LYS A O 1
ATOM 1489 N N . SER A 1 187 ? -14.198 -9.080 26.225 1.00 50.62 187 SER A N 1
ATOM 1490 C CA . SER A 1 187 ? -14.487 -7.902 27.046 1.00 50.62 187 SER A CA 1
ATOM 1491 C C . SER A 1 187 ? -14.301 -8.232 28.530 1.00 50.62 187 SER A C 1
ATOM 1493 O O . SER A 1 187 ? -15.130 -8.909 29.138 1.00 50.62 187 SER A O 1
ATOM 1495 N N . GLY A 1 188 ? -13.183 -7.790 29.101 1.00 48.19 188 GLY A N 1
ATOM 1496 C CA . GLY A 1 188 ? -12.825 -7.994 30.496 1.00 48.19 188 GLY A CA 1
ATOM 1497 C C . GLY A 1 188 ? -12.534 -6.663 31.180 1.00 48.19 188 GLY A C 1
ATOM 1498 O O . GLY A 1 188 ? -11.396 -6.230 31.201 1.00 48.19 188 GLY A O 1
ATOM 1499 N N . VAL A 1 189 ? -13.568 -6.074 31.790 1.00 48.09 189 VAL A N 1
ATOM 1500 C CA . VAL A 1 189 ? -13.496 -5.107 32.908 1.00 48.09 189 VAL A CA 1
ATOM 1501 C C . VAL A 1 189 ? -12.828 -3.738 32.626 1.00 48.09 189 VAL A C 1
ATOM 1503 O O . VAL A 1 189 ? -11.725 -3.451 33.075 1.00 48.09 189 VAL A O 1
ATOM 1506 N N . ASP A 1 190 ? -13.576 -2.862 31.948 1.00 51.12 190 ASP A N 1
ATOM 1507 C CA . ASP A 1 190 ? -13.879 -1.432 32.211 1.00 51.12 190 ASP A CA 1
ATOM 1508 C C . ASP A 1 190 ? -12.871 -0.412 32.802 1.00 51.12 190 ASP A C 1
ATOM 1510 O O . ASP A 1 190 ? -13.292 0.702 33.096 1.00 51.12 190 ASP A O 1
ATOM 1514 N N . ASN A 1 191 ? -11.565 -0.661 32.953 1.00 48.75 191 ASN A N 1
ATOM 1515 C CA . ASN A 1 191 ? -10.662 0.385 33.490 1.00 48.75 191 ASN A CA 1
ATOM 1516 C C . ASN A 1 191 ? -9.250 0.454 32.880 1.00 48.75 191 ASN A C 1
ATOM 1518 O O . ASN A 1 191 ? -8.324 0.952 33.522 1.00 48.75 191 ASN A O 1
ATOM 1522 N N . GLN A 1 192 ? -9.060 -0.004 31.640 1.00 57.16 192 GLN A N 1
ATOM 1523 C CA . GLN A 1 192 ? -7.722 -0.150 31.051 1.00 57.16 192 GLN A CA 1
ATOM 1524 C C . GLN A 1 192 ? -7.574 0.378 29.612 1.00 57.16 192 GLN A C 1
ATOM 1526 O O . GLN A 1 192 ? -6.815 -0.182 28.833 1.00 57.16 192 GLN A O 1
ATOM 1531 N N . GLN A 1 193 ? -8.172 1.532 29.286 1.00 60.62 193 GLN A N 1
ATOM 1532 C CA . GLN A 1 193 ? -8.077 2.152 27.946 1.00 60.62 193 GLN A CA 1
ATOM 1533 C C . GLN A 1 193 ? -6.648 2.228 27.369 1.00 60.62 193 GLN A C 1
ATOM 1535 O O . GLN A 1 193 ? -6.456 1.987 26.182 1.00 60.62 193 GLN A O 1
ATOM 1540 N N . GLN A 1 194 ? -5.638 2.533 28.192 1.00 59.91 194 GLN A N 1
ATOM 1541 C CA . GLN A 1 194 ? -4.247 2.622 27.726 1.00 59.91 194 GLN A CA 1
ATOM 1542 C C . GLN A 1 194 ? -3.613 1.244 27.456 1.00 59.91 194 GLN A C 1
ATOM 1544 O O . GLN A 1 194 ? -2.807 1.103 26.541 1.00 59.91 194 GLN A O 1
ATOM 1549 N N . HIS A 1 195 ? -3.983 0.217 28.226 1.00 63.50 195 HIS A N 1
ATOM 1550 C CA . HIS A 1 195 ? -3.562 -1.164 27.964 1.00 63.50 195 HIS A CA 1
ATOM 1551 C C . HIS A 1 195 ? -4.269 -1.724 26.724 1.00 63.50 195 HIS A C 1
ATOM 1553 O O . HIS A 1 195 ? -3.624 -2.340 25.879 1.00 63.50 195 HIS A O 1
ATOM 1559 N N . ASP A 1 196 ? -5.557 -1.413 26.565 1.00 73.25 196 ASP A N 1
ATOM 1560 C CA . ASP A 1 196 ? -6.358 -1.829 25.416 1.00 73.25 196 ASP A CA 1
ATOM 1561 C C . ASP A 1 196 ? -5.778 -1.309 24.096 1.00 73.25 196 ASP A C 1
ATOM 1563 O O . ASP A 1 196 ? -5.819 -2.008 23.079 1.00 73.25 196 ASP A O 1
ATOM 1567 N N . GLU A 1 197 ? -5.229 -0.095 24.093 1.00 78.62 197 GLU A N 1
ATOM 1568 C CA . GLU A 1 197 ? -4.614 0.485 22.904 1.00 78.62 197 GLU A CA 1
ATOM 1569 C C . GLU A 1 197 ? -3.264 -0.160 22.562 1.00 78.62 197 GLU A C 1
ATOM 1571 O O . GLU A 1 197 ? -3.026 -0.506 21.403 1.00 78.62 197 GLU A O 1
ATOM 1576 N N . ILE A 1 198 ? -2.400 -0.391 23.558 1.00 79.12 198 ILE A N 1
ATOM 1577 C CA . ILE A 1 198 ? -1.116 -1.085 23.358 1.00 79.12 198 ILE A CA 1
ATOM 1578 C C . ILE A 1 198 ? -1.363 -2.475 22.762 1.00 79.12 198 ILE A C 1
ATOM 1580 O O . ILE A 1 198 ? -0.743 -2.838 21.758 1.00 79.12 198 ILE A O 1
ATOM 1584 N N . ASP A 1 199 ? -2.328 -3.209 23.315 1.00 85.75 199 ASP A N 1
ATOM 1585 C CA . ASP A 1 199 ? -2.715 -4.525 22.812 1.00 85.75 199 ASP A CA 1
ATOM 1586 C C . ASP A 1 199 ? -3.314 -4.437 21.397 1.00 85.75 199 ASP A C 1
ATOM 1588 O O . ASP A 1 199 ? -3.239 -5.389 20.619 1.00 85.75 199 ASP A O 1
ATOM 1592 N N . LEU A 1 200 ? -3.931 -3.302 21.032 1.00 91.06 200 LEU A N 1
ATOM 1593 C CA . LEU A 1 200 ? -4.557 -3.127 19.712 1.00 91.06 200 LEU A CA 1
ATOM 1594 C C . LEU A 1 200 ? -3.487 -2.932 18.657 1.00 91.06 200 LEU A C 1
ATOM 1596 O O . LEU A 1 200 ? -3.533 -3.572 17.611 1.00 91.06 200 LEU A O 1
ATOM 1600 N N . ARG A 1 201 ? -2.495 -2.100 18.968 1.00 92.38 201 ARG A N 1
ATOM 1601 C CA . ARG A 1 201 ? -1.352 -1.841 18.092 1.00 92.38 201 ARG A CA 1
ATOM 1602 C C . ARG A 1 201 ? -0.445 -3.060 17.966 1.00 92.38 201 ARG A C 1
ATOM 1604 O O . ARG A 1 201 ? 0.121 -3.279 16.899 1.00 92.38 201 ARG A O 1
ATOM 1611 N N . ALA A 1 202 ? -0.326 -3.874 19.015 1.00 91.94 202 ALA A N 1
ATOM 1612 C CA . ALA A 1 202 ? 0.348 -5.167 18.927 1.00 91.94 202 ALA A CA 1
ATOM 1613 C C . ALA A 1 202 ? -0.371 -6.110 17.948 1.00 91.94 202 ALA A C 1
ATOM 1615 O O . ALA A 1 202 ? 0.253 -6.571 16.996 1.00 91.94 202 ALA A O 1
ATOM 1616 N N . CYS A 1 203 ? -1.684 -6.297 18.111 1.00 93.44 203 CYS A N 1
ATOM 1617 C CA . CYS A 1 203 ? -2.485 -7.139 17.218 1.00 93.44 203 CYS A CA 1
ATOM 1618 C C . CYS A 1 203 ? -2.486 -6.631 15.763 1.00 93.44 203 CYS A C 1
ATOM 1620 O O . CYS A 1 203 ? -2.304 -7.407 14.829 1.00 93.44 203 CYS A O 1
ATOM 1622 N N . GLU A 1 204 ? -2.622 -5.317 15.551 1.00 94.69 204 GLU A N 1
ATOM 1623 C CA . GLU A 1 204 ? -2.545 -4.696 14.222 1.00 94.69 204 GLU A CA 1
ATOM 1624 C C . GLU A 1 204 ? -1.212 -4.989 13.524 1.00 94.69 204 GLU A C 1
ATOM 1626 O O . GLU A 1 204 ? -1.188 -5.332 12.339 1.00 94.69 204 GLU A O 1
ATOM 1631 N N . ARG A 1 205 ? -0.098 -4.873 14.253 1.00 92.69 205 ARG A N 1
ATOM 1632 C CA . ARG A 1 205 ? 1.231 -5.190 13.727 1.00 92.69 205 ARG A CA 1
ATOM 1633 C C . ARG A 1 205 ? 1.346 -6.667 13.362 1.00 92.69 205 ARG A C 1
ATOM 1635 O O . ARG A 1 205 ? 1.776 -6.956 12.252 1.00 92.69 205 ARG A O 1
ATOM 1642 N N . GLU A 1 206 ? 0.901 -7.578 14.226 1.00 91.81 206 GLU A N 1
ATOM 1643 C CA . GLU A 1 206 ? 0.911 -9.023 13.947 1.00 91.81 206 GLU A CA 1
ATOM 1644 C C . GLU A 1 206 ? 0.096 -9.368 12.688 1.00 91.81 206 GLU A C 1
ATOM 1646 O O . GLU A 1 206 ? 0.577 -10.090 11.812 1.00 91.81 206 GLU A O 1
ATOM 1651 N N . CYS A 1 207 ? -1.099 -8.785 12.530 1.00 93.69 207 CYS A N 1
ATOM 1652 C CA . CYS A 1 207 ? -1.910 -8.954 11.322 1.00 93.69 207 CYS A CA 1
ATOM 1653 C C . CYS A 1 207 ? -1.178 -8.487 10.057 1.00 93.69 207 CYS A C 1
ATOM 1655 O O . CYS A 1 207 ? -1.201 -9.171 9.029 1.00 93.69 207 CYS A O 1
ATOM 1657 N N . ASN A 1 208 ? -0.527 -7.322 10.109 1.00 92.88 208 ASN A N 1
ATOM 1658 C CA . ASN A 1 208 ? 0.226 -6.797 8.973 1.00 92.88 208 ASN A CA 1
ATOM 1659 C C . ASN A 1 208 ? 1.486 -7.629 8.681 1.00 92.88 208 ASN A C 1
ATOM 1661 O O . ASN A 1 208 ? 1.796 -7.870 7.517 1.00 92.88 208 ASN A O 1
ATOM 1665 N N . GLU A 1 209 ? 2.179 -8.138 9.697 1.00 88.69 209 GLU A N 1
ATOM 1666 C CA . GLU A 1 209 ? 3.338 -9.018 9.513 1.00 88.69 209 GLU A CA 1
ATOM 1667 C C . GLU A 1 209 ? 2.957 -10.334 8.821 1.00 88.69 209 GLU A C 1
ATOM 1669 O O . GLU A 1 209 ? 3.629 -10.750 7.872 1.00 88.69 209 GLU A O 1
ATOM 1674 N N . GLN A 1 210 ? 1.851 -10.958 9.234 1.00 88.81 210 GLN A N 1
ATOM 1675 C CA . GLN A 1 210 ? 1.378 -12.211 8.643 1.00 88.81 210 GLN A CA 1
ATOM 1676 C C . GLN A 1 210 ? 0.819 -12.000 7.236 1.00 88.81 210 GLN A C 1
ATOM 1678 O O . GLN A 1 210 ? 1.180 -12.700 6.285 1.00 88.81 210 GLN A O 1
ATOM 1683 N N . PHE A 1 211 ? -0.060 -11.012 7.065 1.00 90.38 211 PHE A N 1
ATOM 1684 C CA . PHE A 1 211 ? -0.861 -10.909 5.850 1.00 90.38 211 PHE A CA 1
ATOM 1685 C C . PHE A 1 211 ? -0.398 -9.819 4.881 1.00 90.38 211 PHE A C 1
ATOM 1687 O O . PHE A 1 211 ? -0.696 -9.930 3.700 1.00 90.38 211 PHE A O 1
ATOM 1694 N N . MET A 1 212 ? 0.370 -8.819 5.307 1.00 90.31 212 MET A N 1
ATOM 1695 C CA . MET A 1 212 ? 0.854 -7.714 4.459 1.00 90.31 212 MET A CA 1
ATOM 1696 C C . MET A 1 212 ? 2.389 -7.725 4.297 1.00 90.31 212 MET A C 1
ATOM 1698 O O . MET A 1 212 ? 3.022 -6.690 4.107 1.00 90.31 212 MET A O 1
ATOM 1702 N N . SER A 1 213 ? 3.010 -8.907 4.313 1.00 84.69 213 SER A N 1
ATOM 1703 C CA . SER A 1 213 ? 4.437 -9.112 4.002 1.00 84.69 213 SER A CA 1
ATOM 1704 C C . SER A 1 213 ? 4.605 -10.069 2.817 1.00 84.69 213 SER A C 1
ATOM 1706 O O . SER A 1 213 ? 3.626 -10.597 2.330 1.00 84.69 213 SER A O 1
ATOM 1708 N N . VAL A 1 214 ? 5.804 -10.331 2.288 1.00 81.56 214 VAL A N 1
ATOM 1709 C CA . VAL A 1 214 ? 5.996 -11.422 1.292 1.00 81.56 214 VAL A CA 1
ATOM 1710 C C . VAL A 1 214 ? 6.356 -12.753 1.944 1.00 81.56 214 VAL A C 1
ATOM 1712 O O . VAL A 1 214 ? 6.497 -13.754 1.249 1.00 81.56 214 VAL A O 1
ATOM 1715 N N . MET A 1 215 ? 6.474 -12.769 3.271 1.00 81.94 215 MET A N 1
ATOM 1716 C CA . MET A 1 215 ? 6.779 -13.975 4.021 1.00 81.94 215 MET A CA 1
ATOM 1717 C C . MET A 1 215 ? 5.601 -14.953 3.947 1.00 81.94 215 MET A C 1
ATOM 1719 O O . MET A 1 215 ? 4.449 -14.507 3.827 1.00 81.94 215 MET A O 1
ATOM 1723 N N . PRO A 1 216 ? 5.867 -16.269 4.022 1.00 80.44 216 PRO A N 1
ATOM 1724 C CA . PRO A 1 216 ? 4.823 -17.255 4.250 1.00 80.44 216 PRO A CA 1
ATOM 1725 C C . PRO A 1 216 ? 4.012 -16.897 5.496 1.00 80.44 216 PRO A C 1
ATOM 1727 O O . PRO A 1 216 ? 4.578 -16.475 6.505 1.00 80.44 216 PRO A O 1
ATOM 1730 N N . VAL A 1 217 ? 2.695 -17.065 5.409 1.00 82.50 217 VAL A N 1
ATOM 1731 C CA . VAL A 1 217 ? 1.810 -16.992 6.575 1.00 82.50 217 VAL A CA 1
ATOM 1732 C C . VAL A 1 217 ? 2.099 -18.208 7.456 1.00 82.50 217 VAL A C 1
ATOM 1734 O O . VAL A 1 217 ? 2.277 -19.306 6.932 1.00 82.50 217 VAL A O 1
ATOM 1737 N N . ASP A 1 218 ? 2.157 -18.016 8.770 1.00 82.06 218 ASP A N 1
ATOM 1738 C CA . ASP A 1 218 ? 2.323 -19.114 9.721 1.00 82.06 218 ASP A CA 1
ATOM 1739 C C . ASP A 1 218 ? 1.101 -20.051 9.670 1.00 82.06 218 ASP A C 1
ATOM 1741 O O . ASP A 1 218 ? -0.044 -19.603 9.767 1.00 82.06 218 ASP A O 1
ATOM 1745 N N . ASP A 1 219 ? 1.344 -21.357 9.527 1.00 82.31 219 ASP A N 1
ATOM 1746 C CA . ASP A 1 219 ? 0.305 -22.387 9.413 1.00 82.31 219 ASP A CA 1
ATOM 1747 C C . ASP A 1 219 ? -0.701 -22.355 10.578 1.00 82.31 219 ASP A C 1
ATOM 1749 O O . ASP A 1 219 ? -1.853 -22.737 10.404 1.00 82.31 219 ASP A O 1
ATOM 1753 N N . SER A 1 220 ? -0.314 -21.865 11.761 1.00 81.94 220 SER A N 1
ATOM 1754 C CA . SER A 1 220 ? -1.227 -21.696 12.903 1.00 81.94 220 SER A CA 1
ATOM 1755 C C . SER A 1 220 ? -2.351 -20.679 12.663 1.00 81.94 220 SER A C 1
ATOM 1757 O O . SER A 1 220 ? -3.372 -20.726 13.350 1.00 81.94 220 SER A O 1
ATOM 1759 N N . TRP A 1 221 ? -2.192 -19.789 11.682 1.00 76.25 221 TRP A N 1
ATOM 1760 C CA . TRP A 1 221 ? -3.201 -18.815 11.254 1.00 76.25 221 TRP A CA 1
ATOM 1761 C C . TRP A 1 221 ? -4.101 -19.341 10.136 1.00 76.25 221 TRP A C 1
ATOM 1763 O O . TRP A 1 221 ? -5.086 -18.693 9.771 1.00 76.25 221 TRP A O 1
ATOM 1773 N N . ILE A 1 222 ? -3.754 -20.495 9.571 1.00 71.62 222 ILE A N 1
ATOM 1774 C CA . ILE A 1 222 ? -4.441 -21.111 8.450 1.00 71.62 222 ILE A CA 1
ATOM 1775 C C . ILE A 1 222 ? -5.164 -22.350 8.972 1.00 71.62 222 ILE A C 1
ATOM 1777 O O . ILE A 1 222 ? -4.555 -23.365 9.302 1.00 71.62 222 ILE A O 1
ATOM 1781 N N . ASP A 1 223 ? -6.496 -22.302 9.013 1.00 63.66 223 ASP A N 1
ATOM 1782 C CA . ASP A 1 223 ? -7.266 -23.527 9.217 1.00 63.66 223 ASP A CA 1
ATOM 1783 C C . ASP A 1 223 ? -6.904 -24.5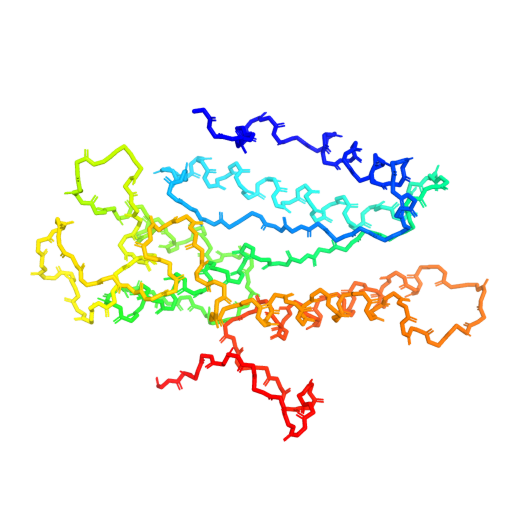32 8.119 1.00 63.66 223 ASP A C 1
ATOM 1785 O O . ASP A 1 223 ? -6.801 -24.155 6.953 1.00 63.66 223 ASP A O 1
ATOM 1789 N N . SER A 1 224 ? -6.785 -25.811 8.488 1.00 55.59 224 SER A N 1
ATOM 1790 C CA . SER A 1 224 ? -6.334 -26.954 7.658 1.00 55.59 224 SER A CA 1
ATOM 1791 C C . SER A 1 224 ? -6.941 -27.120 6.244 1.00 55.59 224 SER A C 1
ATOM 1793 O O . SER A 1 224 ? -6.540 -28.027 5.522 1.00 55.59 224 SER A O 1
ATOM 1795 N N . ASN A 1 225 ? -7.879 -26.263 5.829 1.00 52.75 225 ASN A N 1
ATOM 1796 C CA . ASN A 1 225 ? -8.559 -26.264 4.535 1.00 52.75 225 ASN A CA 1
ATOM 1797 C C . ASN A 1 225 ? -8.471 -24.927 3.755 1.00 52.75 225 ASN A C 1
ATOM 1799 O O . ASN A 1 225 ? -9.243 -24.744 2.814 1.00 52.75 225 ASN A O 1
ATOM 1803 N N . THR A 1 226 ? -7.593 -23.985 4.126 1.00 55.28 226 THR A N 1
ATOM 1804 C CA . THR A 1 226 ? -7.447 -22.692 3.421 1.00 55.28 226 THR A CA 1
ATOM 1805 C C . THR A 1 226 ? -6.071 -22.575 2.764 1.00 55.28 226 THR A C 1
ATOM 1807 O O . THR A 1 226 ? -5.058 -22.718 3.431 1.00 55.28 226 THR A O 1
ATOM 1810 N N . GLU A 1 227 ? -6.007 -22.270 1.466 1.00 54.34 227 GLU A N 1
ATOM 1811 C CA . GLU A 1 227 ? -4.752 -21.887 0.804 1.00 54.34 227 GLU A CA 1
ATOM 1812 C C . GLU A 1 227 ? -4.678 -20.359 0.693 1.00 54.34 227 GLU A C 1
ATOM 1814 O O . GLU A 1 227 ? -5.528 -19.723 0.066 1.00 54.34 227 GLU A O 1
ATOM 1819 N N . LEU A 1 228 ? -3.652 -19.757 1.298 1.00 57.09 228 LEU A N 1
ATOM 1820 C CA . LEU A 1 228 ? -3.286 -18.360 1.068 1.00 57.09 228 LEU A CA 1
ATOM 1821 C C . LEU A 1 228 ? -2.096 -18.316 0.115 1.00 57.09 228 LEU A C 1
ATOM 1823 O O . LEU A 1 228 ? -1.179 -19.127 0.227 1.00 57.09 228 LEU A O 1
ATOM 1827 N N . ALA A 1 229 ? -2.098 -17.363 -0.821 1.00 53.22 229 ALA A N 1
ATOM 1828 C CA . ALA A 1 229 ? -0.970 -17.157 -1.720 1.00 53.22 229 ALA A CA 1
ATOM 1829 C C . ALA A 1 229 ? 0.307 -16.902 -0.896 1.00 53.22 229 ALA A C 1
ATOM 1831 O O . ALA A 1 229 ? 0.471 -15.839 -0.296 1.00 53.22 229 ALA A O 1
ATOM 1832 N N . SER A 1 230 ? 1.188 -17.900 -0.863 1.00 47.12 230 SER A N 1
ATOM 1833 C CA . SER A 1 230 ? 2.483 -17.865 -0.192 1.00 47.12 230 SER A CA 1
ATOM 1834 C C . SER A 1 230 ? 3.572 -17.782 -1.252 1.00 47.12 230 SER A C 1
ATOM 1836 O O . SER A 1 230 ? 3.637 -18.611 -2.164 1.00 47.12 230 SER A O 1
ATOM 1838 N N . PHE A 1 231 ? 4.425 -16.764 -1.162 1.00 48.22 231 PHE A N 1
ATOM 1839 C CA . PHE A 1 231 ? 5.606 -16.669 -2.009 1.00 48.22 231 PHE A CA 1
ATOM 1840 C C . PHE A 1 231 ? 6.713 -17.488 -1.351 1.00 48.22 231 PHE A C 1
ATOM 1842 O O . PHE A 1 231 ? 7.472 -16.986 -0.526 1.00 48.22 231 PHE A O 1
ATOM 1849 N N . ALA A 1 232 ? 6.774 -18.780 -1.674 1.00 33.75 232 ALA A N 1
ATOM 1850 C CA . ALA A 1 232 ? 7.874 -19.620 -1.224 1.00 33.75 232 ALA A CA 1
ATOM 1851 C C . ALA A 1 232 ? 9.205 -19.043 -1.739 1.00 33.75 232 ALA A C 1
ATOM 1853 O O . ALA A 1 232 ? 9.386 -18.827 -2.939 1.00 33.75 232 ALA A O 1
ATOM 1854 N N . THR A 1 233 ? 10.140 -18.794 -0.827 1.00 35.56 233 THR A N 1
ATOM 1855 C CA . THR A 1 233 ? 11.526 -18.470 -1.169 1.00 35.56 233 THR A CA 1
ATOM 1856 C C . THR A 1 233 ? 12.220 -19.749 -1.625 1.00 35.56 233 THR A C 1
ATOM 1858 O O . THR A 1 233 ? 12.438 -20.644 -0.807 1.00 35.56 233 THR A O 1
ATOM 1861 N N . SER A 1 234 ? 12.531 -19.849 -2.918 1.00 33.59 234 SER A N 1
ATOM 1862 C CA . SER A 1 234 ? 13.441 -20.864 -3.466 1.00 33.59 234 SER A CA 1
ATOM 1863 C C . SER A 1 234 ? 14.896 -20.502 -3.206 1.00 33.59 234 SER A C 1
ATOM 1865 O O . SER A 1 234 ? 15.229 -19.325 -3.492 1.00 33.59 234 SER A O 1
#

Sequence (234 aa):
MHGWMKSNEITHDRLVEAVELSHELLGAETVVLMTIPFSNNVLTVEDMNVVNRINADIRDIAQGWHLRNSTGVKYVLVQEYGAYLNHIIWSNAKHIGYNVSAPLTMTEEMFDLEGPTFLYDRLETGKQWRPSIAQVCSEQNWLRTEKAKCHRNYLISDGMHICPETLAARYGVAVACLLGCVYNRKSGVDNQQQHDEIDLRACERECNEQFMSVMPVDDSWIDSNTELASFATS

Organism: NCBI:txid267567

Foldseek 3Di:
DDDDDDLVNLDLVVVVVVLQVCCVPPVAQEEEDEQDAQFLVQQDPVSVVSSVVSNVSLVVCQLCVCVDPDPGHNHYAYADQRQLLVLQLLVLCVQQPHPQPDDLFDDPPRCPPRVVVQQNCFAPQVDPRTATCSNFARHHPCVPDHSNDGHTDQQQHPRHDGDCVQQVVLVVQLVVQLVCLPPVDPDDDDDCPPVSSVSSVVSSVVSCRQRRTQADHDCVSPDPPDDHNHDDDD

pLDDT: mean 81.33, std 15.21, range [27.94, 97.62]